Protein AF-A0A2I0DCY0-F1 (afdb_monomer_lite)

Structure (mmCIF, N/CA/C/O backbone):
data_AF-A0A2I0DCY0-F1
#
_entry.id   AF-A0A2I0DCY0-F1
#
loop_
_atom_site.group_PDB
_atom_site.id
_atom_site.type_symbol
_atom_site.label_atom_id
_atom_site.label_alt_id
_atom_site.label_comp_id
_atom_site.label_asym_id
_atom_site.label_entity_id
_atom_site.label_seq_id
_atom_site.pdbx_PDB_ins_code
_atom_site.Cartn_x
_atom_site.Cartn_y
_atom_site.Cartn_z
_atom_site.occupancy
_atom_site.B_iso_or_equiv
_atom_site.auth_seq_id
_atom_site.auth_comp_id
_atom_site.auth_asym_id
_atom_site.auth_atom_id
_atom_site.pdbx_PDB_model_num
ATOM 1 N N . THR A 1 1 ? 15.348 7.755 -14.790 1.00 72.19 1 THR A N 1
ATOM 2 C CA . THR A 1 1 ? 16.523 8.498 -14.271 1.00 72.19 1 THR A CA 1
ATOM 3 C C . THR A 1 1 ? 17.721 8.211 -15.170 1.00 72.19 1 THR A C 1
ATOM 5 O O . THR A 1 1 ? 17.513 7.608 -16.216 1.00 72.19 1 THR A O 1
ATOM 8 N N . ASN A 1 2 ? 18.949 8.622 -14.834 1.00 82.56 2 ASN A N 1
ATOM 9 C CA . ASN A 1 2 ? 20.164 8.243 -15.580 1.00 82.56 2 ASN A CA 1
ATOM 10 C C . ASN A 1 2 ? 20.909 7.027 -14.984 1.00 82.56 2 ASN A C 1
ATOM 12 O O . ASN A 1 2 ? 21.972 6.682 -15.483 1.00 82.56 2 ASN A O 1
ATOM 16 N N . GLY A 1 3 ? 20.369 6.377 -13.945 1.00 82.38 3 GLY A N 1
ATOM 17 C CA . GLY A 1 3 ? 21.023 5.251 -13.263 1.00 82.38 3 GLY A CA 1
ATOM 18 C C . GLY A 1 3 ? 21.774 5.619 -11.979 1.00 82.38 3 GLY A C 1
ATOM 19 O O . GLY A 1 3 ? 21.858 4.798 -11.069 1.00 82.38 3 GLY A O 1
ATOM 20 N N . ASP A 1 4 ? 22.263 6.856 -11.854 1.00 87.50 4 ASP A N 1
ATOM 21 C CA . ASP A 1 4 ? 23.234 7.227 -10.806 1.00 87.50 4 ASP A CA 1
ATOM 22 C C . ASP A 1 4 ? 22.654 7.197 -9.385 1.00 87.50 4 ASP A C 1
ATOM 24 O O . ASP A 1 4 ? 23.364 6.997 -8.401 1.00 87.50 4 ASP A O 1
ATOM 28 N N . ASN A 1 5 ? 21.338 7.362 -9.272 1.00 87.12 5 ASN A N 1
ATOM 29 C CA . ASN A 1 5 ? 20.634 7.487 -7.999 1.00 87.12 5 ASN A CA 1
ATOM 30 C C . ASN A 1 5 ? 20.010 6.165 -7.511 1.00 87.12 5 ASN A C 1
ATOM 32 O O . ASN A 1 5 ? 19.063 6.190 -6.725 1.00 87.12 5 ASN A O 1
ATOM 36 N N . GLY A 1 6 ? 20.487 5.025 -8.020 1.00 84.88 6 GLY A N 1
ATOM 37 C CA . GLY A 1 6 ? 20.022 3.687 -7.627 1.00 84.88 6 GLY A CA 1
ATOM 38 C C . GLY A 1 6 ? 18.708 3.233 -8.282 1.00 84.88 6 GLY A C 1
ATOM 39 O O . GLY A 1 6 ? 18.278 2.103 -8.071 1.00 84.88 6 GLY A O 1
ATOM 40 N N . LEU A 1 7 ? 18.102 4.084 -9.115 1.00 85.31 7 LEU A N 1
ATOM 41 C CA . LEU A 1 7 ? 16.958 3.758 -9.972 1.00 85.31 7 LEU A CA 1
ATOM 42 C C . LEU A 1 7 ? 17.423 3.393 -11.380 1.00 85.31 7 LEU A C 1
ATOM 44 O O . LEU A 1 7 ? 18.355 4.017 -11.883 1.00 85.31 7 LEU A O 1
ATOM 48 N N . ASP A 1 8 ? 16.713 2.485 -12.048 1.00 80.69 8 ASP A N 1
ATOM 49 C CA . ASP A 1 8 ? 17.026 2.089 -13.423 1.00 80.69 8 ASP A CA 1
ATOM 50 C C . ASP A 1 8 ? 17.015 3.283 -14.393 1.00 80.69 8 ASP A C 1
ATOM 52 O O . ASP A 1 8 ? 16.119 4.139 -14.380 1.00 80.69 8 ASP A O 1
ATOM 56 N N . ALA A 1 9 ? 18.028 3.334 -15.259 1.00 84.06 9 ALA A N 1
ATOM 57 C CA . ALA A 1 9 ? 18.150 4.373 -16.269 1.00 84.06 9 ALA A CA 1
ATOM 58 C C . ALA A 1 9 ? 17.021 4.252 -17.302 1.00 84.06 9 ALA A C 1
ATOM 60 O O . ALA A 1 9 ? 16.749 3.171 -17.806 1.00 84.06 9 ALA A O 1
ATOM 61 N N . THR A 1 10 ? 16.363 5.356 -17.651 1.00 83.50 10 THR A N 1
ATOM 62 C CA . THR A 1 10 ? 15.253 5.378 -18.619 1.00 83.50 10 THR A CA 1
ATOM 63 C C . THR A 1 10 ? 15.463 6.491 -19.639 1.00 83.50 10 THR A C 1
ATOM 65 O O . THR A 1 10 ? 16.056 7.518 -19.317 1.00 83.50 10 THR A O 1
ATOM 68 N N . SER A 1 11 ? 14.950 6.325 -20.864 1.00 81.62 11 SER A N 1
ATOM 69 C CA . SER A 1 11 ? 15.052 7.343 -21.927 1.00 81.62 11 SER A CA 1
ATOM 70 C C . SER A 1 11 ? 14.386 8.674 -21.565 1.00 81.62 11 SER A C 1
ATOM 72 O O . SER A 1 11 ? 14.857 9.727 -21.977 1.00 81.62 11 SER A O 1
ATOM 74 N N . THR A 1 12 ? 13.309 8.638 -20.777 1.00 83.88 12 THR A N 1
ATOM 75 C CA . THR A 1 12 ? 12.567 9.832 -20.343 1.00 83.88 12 THR A CA 1
ATOM 76 C C . THR A 1 12 ? 13.101 10.447 -19.055 1.00 83.88 12 THR A C 1
ATOM 78 O O . THR A 1 12 ? 12.675 11.531 -18.676 1.00 83.88 12 THR A O 1
ATOM 81 N N . GLY A 1 13 ? 13.985 9.755 -18.333 1.00 83.81 13 GLY A N 1
ATOM 82 C CA . GLY A 1 13 ? 14.419 10.188 -17.008 1.00 83.81 13 GLY A CA 1
ATOM 83 C C . GLY A 1 13 ? 13.385 9.963 -15.895 1.00 83.81 13 GLY A C 1
ATOM 84 O O . GLY A 1 13 ? 13.758 10.089 -14.728 1.00 83.81 13 GLY A O 1
ATOM 85 N N . ASN A 1 14 ? 12.156 9.530 -16.205 1.00 84.81 14 ASN A N 1
ATOM 86 C CA . ASN A 1 14 ? 11.106 9.324 -15.204 1.00 84.81 14 ASN A CA 1
ATOM 87 C C . ASN A 1 14 ? 11.498 8.238 -14.181 1.00 84.81 14 ASN A C 1
ATOM 89 O O . ASN A 1 14 ? 12.075 7.217 -14.581 1.00 84.81 14 ASN A O 1
ATOM 93 N N . PRO A 1 15 ? 11.223 8.450 -12.881 1.00 86.50 15 PRO A N 1
ATOM 94 C CA . PRO A 1 15 ? 11.412 7.441 -11.844 1.00 86.50 15 PRO A CA 1
ATOM 95 C C . PRO A 1 15 ? 10.313 6.371 -11.897 1.00 86.50 15 PRO A C 1
ATOM 97 O O . PRO A 1 15 ? 9.244 6.582 -12.469 1.00 86.50 15 PRO A O 1
ATOM 100 N N . SER A 1 16 ? 10.595 5.213 -11.301 1.00 87.12 16 SER A N 1
ATOM 101 C CA . SER A 1 16 ? 9.696 4.052 -11.230 1.00 87.12 16 SER A CA 1
ATOM 102 C C . SER A 1 16 ? 9.215 3.739 -9.810 1.00 87.12 16 SER A C 1
ATOM 104 O O . SER A 1 16 ? 8.512 2.751 -9.618 1.00 87.12 16 SER A O 1
ATOM 106 N N . LEU A 1 17 ? 9.592 4.562 -8.830 1.00 91.44 17 LEU A N 1
ATOM 107 C CA . LEU A 1 17 ? 9.240 4.409 -7.425 1.00 91.44 17 LEU A CA 1
ATOM 108 C C . LEU A 1 17 ? 8.525 5.670 -6.937 1.00 91.44 17 LEU A C 1
ATOM 110 O O . LEU A 1 17 ? 8.987 6.790 -7.170 1.00 91.44 17 LEU A O 1
ATOM 114 N N . PHE A 1 18 ? 7.408 5.469 -6.252 1.00 94.19 18 PHE A N 1
ATOM 115 C CA . PHE A 1 18 ? 6.513 6.526 -5.813 1.00 94.19 18 PHE A CA 1
ATOM 116 C C . PHE A 1 18 ? 6.075 6.287 -4.369 1.00 94.19 18 PHE A C 1
ATOM 118 O O . PHE A 1 18 ? 5.942 5.142 -3.936 1.00 94.19 18 PHE A O 1
ATOM 125 N N . SER A 1 19 ? 5.818 7.366 -3.640 1.00 95.12 19 SER A N 1
ATOM 126 C CA . SER A 1 19 ? 5.104 7.350 -2.362 1.00 95.12 19 SER A CA 1
ATOM 127 C C . SER A 1 19 ? 3.763 8.058 -2.516 1.00 95.12 19 SER A C 1
ATOM 129 O O . SER A 1 19 ? 3.584 8.862 -3.430 1.00 95.12 19 SER A O 1
ATOM 131 N N . TRP A 1 20 ? 2.827 7.770 -1.623 1.00 96.50 20 TRP A N 1
ATOM 132 C CA . TRP A 1 20 ? 1.558 8.484 -1.556 1.00 96.50 20 TRP A CA 1
ATOM 133 C C . TRP A 1 20 ? 1.653 9.625 -0.544 1.00 96.50 20 TRP A C 1
ATOM 135 O O . TRP A 1 20 ? 2.158 9.429 0.559 1.00 96.50 20 TRP A O 1
ATOM 145 N N . ASP A 1 21 ? 1.191 10.809 -0.928 1.00 96.69 21 ASP A N 1
ATOM 146 C CA . ASP A 1 21 ? 0.953 11.924 -0.020 1.00 96.69 21 ASP A CA 1
ATOM 147 C C . ASP A 1 21 ? -0.528 11.943 0.345 1.00 96.69 21 ASP A C 1
ATOM 149 O O . ASP A 1 21 ? -1.357 12.423 -0.430 1.00 96.69 21 ASP A O 1
ATOM 153 N N . SER A 1 22 ? -0.848 11.415 1.526 1.00 95.69 22 SER A N 1
ATOM 154 C CA . SER A 1 22 ? -2.220 11.345 2.029 1.00 95.69 22 SER A CA 1
ATOM 155 C C . SER A 1 22 ? -2.843 12.722 2.255 1.00 95.69 22 SER A C 1
ATOM 157 O O . SER A 1 22 ? -4.057 12.826 2.228 1.00 95.69 22 SER A O 1
ATOM 159 N N . GLN A 1 23 ? -2.064 13.790 2.453 1.00 92.81 23 GLN A N 1
ATOM 160 C CA . GLN A 1 23 ? -2.617 15.129 2.697 1.00 92.81 23 GLN A CA 1
ATOM 161 C C . GLN A 1 23 ? -3.081 15.800 1.404 1.00 92.81 23 GLN A C 1
ATOM 163 O O . GLN A 1 23 ? -4.098 16.487 1.385 1.00 92.81 23 GLN A O 1
ATOM 168 N N . ASN A 1 24 ? -2.317 15.608 0.326 1.00 94.88 24 ASN A N 1
ATOM 169 C CA . ASN A 1 24 ? -2.594 16.206 -0.983 1.00 94.88 24 ASN A CA 1
ATOM 170 C C . ASN A 1 24 ? -3.229 15.223 -1.978 1.00 94.88 24 ASN A C 1
ATOM 172 O O . ASN A 1 24 ? -3.459 15.592 -3.128 1.00 94.88 24 ASN A O 1
ATOM 176 N N . GLU A 1 25 ? -3.449 13.977 -1.559 1.00 95.12 25 GLU A N 1
ATOM 177 C CA . GLU A 1 25 ? -3.973 12.873 -2.368 1.00 95.12 25 GLU A CA 1
ATOM 178 C C . GLU A 1 25 ? -3.248 12.709 -3.705 1.00 95.12 25 GLU A C 1
ATOM 180 O O . GLU A 1 25 ? -3.839 12.665 -4.788 1.00 95.12 25 GLU A O 1
ATOM 185 N N . SER A 1 26 ? -1.919 12.656 -3.636 1.00 96.44 26 SER A N 1
ATOM 186 C CA . SER A 1 26 ? -1.090 12.631 -4.835 1.00 96.44 26 SER A CA 1
ATOM 187 C C . SER A 1 26 ? 0.090 11.678 -4.722 1.00 96.44 26 SER A C 1
ATOM 189 O O . SER A 1 26 ? 0.636 11.425 -3.649 1.00 96.44 26 SER A O 1
ATOM 191 N N . TRP A 1 27 ? 0.507 11.147 -5.871 1.00 95.94 27 TRP A N 1
ATOM 192 C CA . TRP A 1 27 ? 1.728 10.360 -5.969 1.00 95.94 27 TRP A CA 1
ATOM 193 C C . TRP A 1 27 ? 2.946 11.277 -6.040 1.00 95.94 27 TRP A C 1
ATOM 195 O O . TRP A 1 27 ? 3.082 12.083 -6.963 1.00 95.94 27 TRP A O 1
ATOM 205 N N . LEU A 1 28 ? 3.870 11.096 -5.104 1.00 95.38 28 LEU A N 1
ATOM 206 C CA . LEU A 1 28 ? 5.166 11.757 -5.093 1.00 95.38 28 LEU A CA 1
ATOM 207 C C . LEU A 1 28 ? 6.228 10.833 -5.673 1.00 95.38 28 LEU A C 1
ATOM 209 O O . LEU A 1 28 ? 6.313 9.652 -5.342 1.00 95.38 28 LEU A O 1
ATOM 213 N N . THR A 1 29 ? 7.079 11.379 -6.532 1.00 93.62 29 THR A N 1
ATOM 214 C CA . THR A 1 29 ? 8.190 10.627 -7.111 1.00 93.62 29 THR A CA 1
ATOM 215 C C . THR A 1 29 ? 9.342 10.497 -6.124 1.00 93.62 29 THR A C 1
ATOM 217 O O . THR A 1 29 ? 9.863 11.510 -5.652 1.00 93.62 29 THR A O 1
ATOM 220 N N . ILE A 1 30 ? 9.839 9.281 -5.915 1.00 92.12 30 ILE A N 1
ATOM 221 C CA . ILE A 1 30 ? 11.123 9.057 -5.251 1.00 92.12 30 ILE A CA 1
ATOM 222 C C . ILE A 1 30 ? 12.199 9.024 -6.334 1.00 92.12 30 ILE A C 1
ATOM 224 O O . ILE A 1 30 ? 12.162 8.187 -7.231 1.00 92.12 30 ILE A O 1
ATOM 228 N N . SER A 1 31 ? 13.152 9.955 -6.277 1.00 89.94 31 SER A N 1
ATOM 229 C CA . SER A 1 31 ? 14.160 10.153 -7.332 1.00 89.94 31 SER A CA 1
ATOM 230 C C . SER A 1 31 ? 15.542 9.580 -7.000 1.00 89.94 31 SER A C 1
ATOM 232 O O . SER A 1 31 ? 16.415 9.556 -7.873 1.00 89.94 31 SER A O 1
ATOM 234 N N . ASN A 1 32 ? 15.756 9.133 -5.755 1.00 89.25 32 ASN A N 1
ATOM 235 C CA . ASN A 1 32 ? 17.048 8.633 -5.295 1.00 89.25 32 ASN A CA 1
ATOM 236 C C . ASN A 1 32 ? 16.933 7.584 -4.185 1.00 89.25 32 ASN A C 1
ATOM 238 O O . ASN A 1 32 ? 16.630 7.923 -3.046 1.00 89.25 32 ASN A O 1
ATOM 242 N N . THR A 1 33 ? 17.232 6.327 -4.500 1.00 88.06 33 THR A N 1
ATOM 243 C CA . THR A 1 33 ? 17.207 5.205 -3.548 1.00 88.06 33 THR A CA 1
ATOM 244 C C . THR A 1 33 ? 18.548 4.979 -2.846 1.00 88.06 33 THR A C 1
ATOM 246 O O . THR A 1 33 ? 18.632 4.153 -1.944 1.00 88.06 33 THR A O 1
ATOM 249 N N . ASN A 1 34 ? 19.602 5.714 -3.218 1.00 86.25 34 ASN A N 1
ATOM 250 C CA . ASN A 1 34 ? 20.859 5.724 -2.461 1.00 86.25 34 ASN A CA 1
ATOM 251 C C . ASN A 1 34 ? 20.723 6.535 -1.162 1.00 86.25 34 ASN A C 1
ATOM 253 O O . ASN A 1 34 ? 21.455 6.292 -0.208 1.00 86.25 34 ASN A O 1
ATOM 257 N N . LEU A 1 35 ? 19.808 7.513 -1.143 1.00 87.12 35 LEU A N 1
ATOM 258 C CA . LEU A 1 35 ? 19.499 8.338 0.030 1.00 87.12 35 LEU A CA 1
ATOM 259 C C . LEU A 1 35 ? 18.203 7.904 0.718 1.00 87.12 35 LEU A C 1
ATOM 261 O O . LEU A 1 35 ? 18.146 7.860 1.943 1.00 87.12 35 LEU A O 1
ATOM 265 N N . ASN A 1 36 ? 17.167 7.587 -0.063 1.00 82.50 36 ASN A N 1
ATOM 266 C CA . ASN A 1 36 ? 15.892 7.125 0.472 1.00 82.50 36 ASN A CA 1
ATOM 267 C C . ASN A 1 36 ? 15.927 5.603 0.608 1.00 82.50 36 ASN A C 1
ATOM 269 O O . ASN A 1 36 ? 15.972 4.889 -0.394 1.00 82.50 36 ASN A O 1
ATOM 273 N N . THR A 1 37 ? 15.902 5.116 1.846 1.00 82.38 37 THR A N 1
ATOM 274 C CA . THR A 1 37 ? 15.840 3.679 2.139 1.00 82.38 37 THR A CA 1
ATOM 275 C C . THR A 1 37 ? 14.396 3.233 2.359 1.00 82.38 37 THR A C 1
ATOM 277 O O . THR A 1 37 ? 13.517 4.053 2.624 1.00 82.38 37 THR A O 1
ATOM 280 N N . LEU A 1 38 ? 14.138 1.936 2.176 1.00 84.75 38 LEU A N 1
ATOM 281 C CA . LEU A 1 38 ? 12.823 1.359 2.436 1.00 84.75 38 LEU A CA 1
ATOM 282 C C . LEU A 1 38 ? 12.607 1.233 3.943 1.00 84.75 38 LEU A C 1
ATOM 284 O O . LEU A 1 38 ? 13.446 0.674 4.649 1.00 84.75 38 LEU A O 1
ATOM 288 N N . GLU A 1 39 ? 11.461 1.713 4.405 1.00 87.88 39 GLU A N 1
ATOM 289 C CA . GLU A 1 39 ? 11.026 1.632 5.796 1.00 87.88 39 GLU A CA 1
ATOM 290 C C . GLU A 1 39 ? 9.881 0.618 5.891 1.00 87.88 39 GLU A C 1
ATOM 292 O O . GLU A 1 39 ? 8.963 0.627 5.071 1.00 87.88 39 GLU A O 1
ATOM 297 N N . ALA A 1 40 ? 9.935 -0.287 6.868 1.00 86.62 40 ALA A N 1
ATOM 298 C CA . ALA A 1 40 ? 8.853 -1.245 7.078 1.00 86.62 40 ALA A CA 1
ATOM 299 C C . ALA A 1 40 ? 7.570 -0.514 7.519 1.00 86.62 40 ALA A C 1
ATOM 301 O O . ALA A 1 40 ? 7.628 0.416 8.319 1.00 86.62 40 ALA A O 1
ATOM 302 N N . GLY A 1 41 ? 6.425 -0.918 6.965 1.00 86.56 41 GLY A N 1
ATOM 303 C CA . GLY A 1 41 ? 5.118 -0.279 7.183 1.00 86.56 41 GLY A CA 1
ATOM 304 C C . GLY A 1 41 ? 4.826 0.874 6.223 1.00 86.56 41 GLY A C 1
ATOM 305 O O . GLY A 1 41 ? 3.670 1.116 5.879 1.00 86.56 41 GLY A O 1
ATOM 306 N N . LYS A 1 42 ? 5.865 1.526 5.694 1.00 91.62 42 LYS A N 1
ATOM 307 C CA . LYS A 1 42 ? 5.699 2.595 4.714 1.00 91.62 42 LYS A CA 1
ATOM 308 C C . LYS A 1 42 ? 5.286 2.035 3.360 1.00 91.62 42 LYS A C 1
ATOM 310 O O . LYS A 1 42 ? 5.887 1.091 2.844 1.00 91.62 42 LYS A O 1
ATOM 315 N N . ALA A 1 43 ? 4.257 2.632 2.773 1.00 94.62 43 ALA A N 1
ATOM 316 C CA . ALA A 1 43 ? 3.735 2.190 1.496 1.00 94.62 43 ALA A CA 1
ATOM 317 C C . ALA A 1 43 ? 4.456 2.841 0.311 1.00 94.62 43 ALA A C 1
ATOM 319 O O . ALA A 1 43 ? 4.752 4.037 0.304 1.00 94.62 43 ALA A O 1
ATOM 320 N N . TYR A 1 44 ? 4.668 2.045 -0.736 1.00 93.50 44 TYR A N 1
ATOM 321 C CA . TYR A 1 44 ? 5.285 2.490 -1.978 1.00 93.50 44 TYR A CA 1
ATOM 322 C C . TYR A 1 44 ? 4.517 1.943 -3.180 1.00 93.50 44 TYR A C 1
ATOM 324 O O . TYR A 1 44 ? 4.016 0.819 -3.155 1.00 93.50 44 TYR A O 1
ATOM 332 N N . GLY A 1 45 ? 4.464 2.732 -4.249 1.00 92.81 45 GLY A N 1
ATOM 333 C CA . GLY A 1 45 ? 4.075 2.287 -5.582 1.00 92.81 45 GLY A CA 1
ATOM 334 C C . GLY A 1 45 ? 5.325 2.052 -6.419 1.00 92.81 45 GLY A C 1
ATOM 335 O O . GLY A 1 45 ? 6.169 2.942 -6.528 1.00 92.81 45 GLY A O 1
ATOM 336 N N . ILE A 1 46 ? 5.460 0.869 -7.016 1.00 89.38 46 ILE A N 1
ATOM 337 C CA . ILE A 1 46 ? 6.606 0.527 -7.863 1.00 89.38 46 ILE A CA 1
ATOM 338 C C . ILE A 1 46 ? 6.145 0.043 -9.235 1.00 89.38 46 ILE A C 1
ATOM 340 O O . ILE A 1 46 ? 5.268 -0.811 -9.353 1.00 89.38 46 ILE A O 1
ATOM 344 N N . LEU A 1 47 ? 6.768 0.577 -10.284 1.00 86.06 47 LEU A N 1
ATOM 345 C CA . LEU A 1 47 ? 6.614 0.084 -11.645 1.00 86.06 47 LEU A CA 1
ATOM 346 C C . LEU A 1 47 ? 7.785 -0.833 -11.994 1.00 86.06 47 LEU A C 1
ATOM 348 O O . LEU A 1 47 ? 8.915 -0.379 -12.173 1.00 86.06 47 LEU A O 1
ATOM 352 N N . ILE A 1 48 ? 7.488 -2.119 -12.151 1.00 85.12 48 ILE A N 1
ATOM 353 C CA . ILE A 1 48 ? 8.446 -3.148 -12.559 1.00 85.12 48 ILE A CA 1
ATOM 354 C C . ILE A 1 48 ? 8.087 -3.581 -13.976 1.00 85.12 48 ILE A C 1
ATOM 356 O O . ILE A 1 48 ? 6.927 -3.868 -14.266 1.00 85.12 48 ILE A O 1
ATOM 360 N N . ARG A 1 49 ? 9.078 -3.598 -14.872 1.00 83.50 49 ARG A N 1
ATOM 361 C CA . ARG A 1 49 ? 8.885 -3.985 -16.280 1.00 83.50 49 ARG A CA 1
ATOM 362 C C . ARG A 1 49 ? 9.503 -5.330 -16.640 1.00 83.50 49 ARG A C 1
ATOM 364 O O . ARG A 1 49 ? 9.264 -5.806 -17.737 1.00 83.50 49 ARG A O 1
ATOM 371 N N . GLY A 1 50 ? 10.257 -5.944 -15.742 1.00 84.25 50 GLY A N 1
ATOM 372 C CA . GLY A 1 50 ? 10.919 -7.218 -15.980 1.00 84.25 50 GLY A CA 1
ATOM 373 C C . GLY A 1 50 ? 12.316 -7.222 -15.387 1.00 84.25 50 GLY A C 1
ATOM 374 O O . GLY A 1 50 ? 12.710 -6.311 -14.651 1.00 84.25 50 GLY A O 1
ATOM 375 N N . ASP A 1 51 ? 13.051 -8.289 -15.653 1.00 85.94 51 ASP A N 1
ATOM 376 C CA . ASP A 1 51 ? 14.422 -8.473 -15.204 1.00 85.94 51 ASP A CA 1
ATOM 377 C C . ASP A 1 51 ? 15.407 -7.427 -15.781 1.00 85.94 51 ASP A C 1
ATOM 379 O O . ASP A 1 51 ? 15.052 -6.538 -16.563 1.00 85.94 51 ASP A O 1
ATOM 383 N N . ARG A 1 52 ? 16.692 -7.545 -15.415 1.00 82.75 52 ARG A N 1
ATOM 384 C CA . ARG A 1 52 ? 17.742 -6.613 -15.870 1.00 82.75 52 ARG A CA 1
ATOM 385 C C . ARG A 1 52 ? 18.085 -6.740 -17.362 1.00 82.75 52 ARG A C 1
ATOM 387 O O . ARG A 1 52 ? 18.830 -5.901 -17.861 1.00 82.75 52 ARG A O 1
ATOM 394 N N . GLY A 1 53 ? 17.602 -7.777 -18.050 1.00 85.81 53 GLY A N 1
ATOM 395 C CA . GLY A 1 53 ? 17.768 -7.971 -19.490 1.00 85.81 53 GLY A CA 1
ATOM 396 C C . GLY A 1 53 ? 16.723 -7.225 -20.324 1.00 85.81 53 GLY A C 1
ATOM 397 O O . GLY A 1 53 ? 16.916 -7.048 -21.526 1.00 85.81 53 GLY A O 1
ATOM 398 N N . THR A 1 54 ? 15.643 -6.749 -19.697 1.00 86.94 54 THR A N 1
ATOM 399 C CA . THR A 1 54 ? 14.559 -6.021 -20.368 1.00 86.94 54 THR A CA 1
ATOM 400 C C . THR A 1 54 ? 15.077 -4.782 -21.108 1.00 86.94 54 THR A C 1
ATOM 402 O O . THR A 1 54 ? 15.480 -3.793 -20.489 1.00 86.94 54 THR A O 1
ATOM 405 N N . ASN A 1 55 ? 14.997 -4.778 -22.445 1.00 87.25 55 ASN A N 1
ATOM 406 C CA . ASN A 1 55 ? 15.349 -3.606 -23.246 1.00 87.25 55 ASN A CA 1
ATOM 407 C C . ASN A 1 55 ? 14.229 -2.553 -23.219 1.00 87.25 55 ASN A C 1
ATOM 409 O O . ASN A 1 55 ? 13.366 -2.466 -24.091 1.00 87.25 55 ASN A O 1
ATOM 413 N N . ILE A 1 56 ? 14.272 -1.706 -22.200 1.00 83.94 56 ILE A N 1
ATOM 414 C CA . ILE A 1 56 ? 13.295 -0.640 -21.966 1.00 83.94 56 ILE A CA 1
ATOM 415 C C . ILE A 1 56 ? 13.404 0.559 -22.924 1.00 83.94 56 ILE A C 1
ATOM 417 O O . ILE A 1 56 ? 12.620 1.503 -22.792 1.00 83.94 56 ILE A O 1
ATOM 421 N N . TYR A 1 57 ? 14.364 0.542 -23.854 1.00 84.31 57 TYR A N 1
ATOM 422 C CA . TYR A 1 57 ? 14.556 1.589 -24.860 1.00 84.31 57 TYR A CA 1
ATOM 423 C C . TYR A 1 57 ? 13.821 1.302 -26.177 1.00 84.31 57 TYR A C 1
ATOM 425 O O . TYR A 1 57 ? 13.662 2.223 -26.974 1.00 84.31 57 TYR A O 1
ATOM 433 N N . GLU A 1 58 ? 13.345 0.072 -26.408 1.00 84.50 58 GLU A N 1
ATOM 434 C CA . GLU A 1 58 ? 12.616 -0.272 -27.642 1.00 84.50 58 GLU A CA 1
ATOM 435 C C . GLU A 1 58 ? 11.181 0.244 -27.631 1.00 84.50 58 GLU A C 1
ATOM 437 O O . GLU A 1 58 ? 10.707 0.797 -28.622 1.00 84.50 58 GLU A O 1
ATOM 442 N N . ALA A 1 59 ? 10.477 0.073 -26.509 1.00 80.56 59 ALA A N 1
ATOM 443 C CA . ALA A 1 59 ? 9.090 0.490 -26.376 1.00 80.56 59 ALA A CA 1
ATOM 444 C C . ALA A 1 59 ? 8.687 0.730 -24.915 1.00 80.56 59 ALA A C 1
ATOM 446 O O . ALA A 1 59 ? 9.146 0.063 -23.989 1.00 80.56 59 ALA A O 1
ATOM 447 N N . ASN A 1 60 ? 7.707 1.615 -24.710 1.00 75.56 60 ASN A N 1
ATOM 448 C CA . ASN A 1 60 ? 7.104 1.863 -23.391 1.00 75.56 60 ASN A CA 1
ATOM 449 C C . ASN A 1 60 ? 6.266 0.686 -22.861 1.00 75.56 60 ASN A C 1
ATOM 451 O O . ASN A 1 60 ? 5.848 0.705 -21.705 1.00 75.56 60 ASN A O 1
ATOM 455 N N . ILE A 1 61 ? 6.012 -0.315 -23.704 1.00 79.69 61 ILE A N 1
ATOM 456 C CA . ILE A 1 61 ? 5.309 -1.555 -23.363 1.00 79.69 61 ILE A CA 1
ATOM 457 C C . ILE A 1 61 ? 6.264 -2.738 -23.164 1.00 79.69 61 ILE A C 1
ATOM 459 O O . ILE A 1 61 ? 5.786 -3.855 -23.004 1.00 79.69 61 ILE A O 1
ATOM 463 N N . ALA A 1 62 ? 7.585 -2.518 -23.213 1.00 82.75 62 ALA A N 1
ATOM 464 C CA . ALA A 1 62 ? 8.564 -3.581 -23.019 1.00 82.75 62 ALA A CA 1
ATOM 465 C C . ALA A 1 62 ? 8.323 -4.282 -21.673 1.00 82.75 62 ALA A C 1
ATOM 467 O O . ALA A 1 62 ? 8.286 -3.626 -20.625 1.00 82.75 62 ALA A O 1
ATOM 468 N N . LYS A 1 63 ? 8.140 -5.602 -21.742 1.00 81.75 63 LYS A N 1
ATOM 469 C CA . LYS A 1 63 ? 7.994 -6.514 -20.609 1.00 81.75 63 LYS A CA 1
ATOM 470 C C . LYS A 1 63 ? 9.087 -7.575 -20.732 1.00 81.75 63 LYS A C 1
ATOM 472 O O . LYS A 1 63 ? 9.246 -8.127 -21.818 1.00 81.75 63 LYS A O 1
ATOM 477 N N . GLY A 1 64 ? 9.846 -7.808 -19.670 1.00 82.81 64 GLY A N 1
ATOM 478 C CA . GLY A 1 64 ? 10.848 -8.872 -19.606 1.00 82.81 64 GLY A CA 1
ATOM 479 C C . GLY A 1 64 ? 10.463 -9.982 -18.639 1.00 82.81 64 GLY A C 1
ATOM 480 O O . GLY A 1 64 ? 9.324 -10.040 -18.174 1.00 82.81 64 GLY A O 1
ATOM 481 N N . ASP A 1 65 ? 11.435 -10.841 -18.348 1.00 85.06 65 ASP A N 1
ATOM 482 C CA . ASP A 1 65 ? 11.261 -12.016 -17.495 1.00 85.06 65 ASP A CA 1
ATOM 483 C C . ASP A 1 65 ? 11.076 -11.643 -16.012 1.00 85.06 65 ASP A C 1
ATOM 485 O O . ASP A 1 65 ? 11.175 -10.478 -15.613 1.00 85.06 65 ASP A O 1
ATOM 489 N N . ASP A 1 66 ? 10.809 -12.655 -15.183 1.00 81.50 66 ASP A N 1
ATOM 490 C CA . ASP A 1 66 ? 10.528 -12.517 -13.755 1.00 81.50 66 ASP A CA 1
ATOM 491 C C . ASP A 1 66 ? 11.596 -11.703 -13.001 1.00 81.50 66 ASP A C 1
ATOM 493 O O . ASP A 1 66 ? 12.778 -12.054 -12.926 1.00 81.50 66 ASP A O 1
ATOM 497 N N . THR A 1 67 ? 11.153 -10.641 -12.326 1.00 82.06 67 THR A N 1
ATOM 498 C CA . THR A 1 67 ? 11.990 -9.866 -11.407 1.00 82.06 67 THR A CA 1
ATOM 499 C C . THR A 1 67 ? 11.857 -10.400 -9.987 1.00 82.06 67 THR A C 1
ATOM 501 O O . THR A 1 67 ? 10.779 -10.371 -9.395 1.00 82.06 67 THR A O 1
ATOM 504 N N . ARG A 1 68 ? 12.972 -10.795 -9.367 1.00 82.50 68 ARG A N 1
ATOM 505 C CA . ARG A 1 68 ? 12.996 -11.084 -7.928 1.00 82.50 68 ARG A CA 1
ATOM 506 C C . ARG A 1 68 ? 13.409 -9.851 -7.131 1.00 82.50 68 ARG A C 1
ATOM 508 O O . ARG A 1 68 ? 14.577 -9.466 -7.147 1.00 82.50 68 ARG A O 1
ATOM 515 N N . LEU A 1 69 ? 12.471 -9.288 -6.374 1.00 82.00 69 LEU A N 1
ATOM 516 C CA . LEU A 1 69 ? 12.768 -8.247 -5.393 1.00 82.00 69 LEU A CA 1
ATOM 517 C C . LEU A 1 69 ? 13.307 -8.848 -4.091 1.00 82.00 69 LEU A C 1
ATOM 519 O O . LEU A 1 69 ? 12.896 -9.926 -3.659 1.00 82.00 69 LEU A O 1
ATOM 523 N N . ARG A 1 70 ? 14.252 -8.142 -3.467 1.00 81.56 70 ARG A N 1
ATOM 524 C CA . ARG A 1 70 ? 14.806 -8.484 -2.156 1.00 81.56 70 ARG A CA 1
ATOM 525 C C . ARG A 1 70 ? 14.974 -7.208 -1.344 1.00 81.56 70 ARG A C 1
ATOM 527 O O . ARG A 1 70 ? 15.710 -6.320 -1.760 1.00 81.56 70 ARG A O 1
ATOM 534 N N . SER A 1 71 ? 14.345 -7.163 -0.181 1.00 80.12 71 SER A N 1
ATOM 535 C CA . SER A 1 71 ? 14.639 -6.202 0.878 1.00 80.12 71 SER A CA 1
ATOM 536 C C . SER A 1 71 ? 15.508 -6.875 1.943 1.00 80.12 71 SER A C 1
ATOM 538 O O . SER A 1 71 ? 15.460 -8.091 2.140 1.00 80.12 71 SER A O 1
ATOM 540 N N . LEU A 1 72 ? 16.356 -6.084 2.593 1.00 81.19 72 LEU A N 1
ATOM 541 C CA . LEU A 1 72 ? 17.096 -6.473 3.788 1.00 81.19 72 LEU A CA 1
ATOM 542 C C . LEU A 1 72 ? 16.774 -5.437 4.858 1.00 81.19 72 LEU A C 1
ATOM 544 O O . LEU A 1 72 ? 16.637 -4.257 4.547 1.00 81.19 72 LEU A O 1
ATOM 548 N N . GLY A 1 73 ? 16.668 -5.871 6.103 1.00 82.38 73 GLY A N 1
ATOM 549 C CA . GLY A 1 73 ? 16.353 -4.979 7.205 1.00 82.38 73 GLY A CA 1
ATOM 550 C C . GLY A 1 73 ? 16.095 -5.746 8.487 1.00 82.38 73 GLY A C 1
ATOM 551 O O . GLY A 1 73 ? 16.186 -6.975 8.529 1.00 82.38 73 GLY A O 1
ATOM 552 N N . THR A 1 74 ? 15.775 -4.997 9.532 1.00 84.75 74 THR A N 1
ATOM 553 C CA . THR A 1 74 ? 15.331 -5.553 10.807 1.00 84.75 74 THR A CA 1
ATOM 554 C C . THR A 1 74 ? 13.838 -5.837 10.730 1.00 84.75 74 THR A C 1
ATOM 556 O O . THR A 1 74 ? 13.070 -5.004 10.254 1.00 84.75 74 THR A O 1
ATOM 559 N N . ILE A 1 75 ? 13.424 -7.009 11.207 1.00 87.81 75 ILE A N 1
ATOM 560 C CA . ILE A 1 75 ? 12.007 -7.355 11.321 1.00 87.81 75 ILE A CA 1
ATOM 561 C C . ILE A 1 75 ? 11.368 -6.463 12.384 1.00 87.81 75 ILE A C 1
ATOM 563 O O . ILE A 1 75 ? 11.828 -6.460 13.526 1.00 87.81 75 ILE A O 1
ATOM 567 N N . LEU A 1 76 ? 10.319 -5.726 12.014 1.00 88.75 76 LEU A N 1
ATOM 568 C CA . LEU A 1 76 ? 9.506 -5.011 12.991 1.00 88.75 76 LEU A CA 1
ATOM 569 C C . LEU A 1 76 ? 8.638 -5.996 13.777 1.00 88.75 76 LEU A C 1
ATOM 571 O O . LEU A 1 76 ? 7.986 -6.883 13.219 1.00 88.75 76 LEU A O 1
ATOM 575 N N . THR A 1 77 ? 8.638 -5.802 15.087 1.00 91.69 77 THR A N 1
ATOM 576 C CA . THR A 1 77 ? 7.794 -6.487 16.065 1.00 91.69 77 THR A CA 1
ATOM 577 C C . THR A 1 77 ? 7.145 -5.437 16.965 1.00 91.69 77 THR A C 1
ATOM 579 O O . THR A 1 77 ? 7.486 -4.255 16.896 1.00 91.69 77 THR A O 1
ATOM 582 N N . GLY A 1 78 ? 6.208 -5.855 17.807 1.00 95.75 78 GLY A N 1
ATOM 583 C CA . GLY A 1 78 ? 5.309 -4.966 18.531 1.00 95.75 78 GLY A CA 1
ATOM 584 C C . GLY A 1 78 ? 4.231 -4.337 17.647 1.00 95.75 78 GLY A C 1
ATOM 585 O O . GLY A 1 78 ? 4.201 -4.511 16.424 1.00 95.75 78 GLY A O 1
ATOM 586 N N . ASP A 1 79 ? 3.328 -3.612 18.295 1.00 97.94 79 ASP A N 1
ATOM 587 C CA . ASP A 1 79 ? 2.269 -2.861 17.628 1.00 97.94 79 ASP A CA 1
ATOM 588 C C . ASP A 1 79 ? 2.861 -1.651 16.884 1.00 97.94 79 ASP A C 1
ATOM 590 O O . ASP A 1 79 ? 3.742 -0.956 17.397 1.00 97.94 79 ASP A O 1
ATOM 594 N N . VAL A 1 80 ? 2.378 -1.396 15.667 1.00 97.75 80 VAL A N 1
ATOM 595 C CA . VAL A 1 80 ? 2.858 -0.331 14.776 1.00 97.75 80 VAL A CA 1
ATOM 596 C C . VAL A 1 80 ? 1.726 0.651 14.496 1.00 97.75 80 VAL A C 1
ATOM 598 O O . VAL A 1 80 ? 0.718 0.308 13.880 1.00 97.75 80 VAL A O 1
ATOM 601 N N . ASN A 1 81 ? 1.898 1.887 14.960 1.00 97.56 81 ASN A N 1
ATOM 602 C CA . ASN A 1 81 ? 0.958 2.979 14.735 1.00 97.56 81 ASN A CA 1
ATOM 603 C C . ASN A 1 81 ? 1.181 3.622 13.356 1.00 97.56 81 ASN A C 1
ATOM 605 O O . ASN A 1 81 ? 2.322 3.901 12.988 1.00 97.56 81 ASN A O 1
ATOM 609 N N . MET A 1 82 ? 0.090 3.871 12.631 1.00 96.88 82 MET A N 1
ATOM 610 C CA . MET A 1 82 ? 0.080 4.420 11.270 1.00 96.88 82 MET A CA 1
ATOM 611 C C . MET A 1 82 ? -0.608 5.789 11.189 1.00 96.88 82 MET A C 1
ATOM 613 O O . MET A 1 82 ? -0.859 6.273 10.090 1.00 96.88 82 MET A O 1
ATOM 617 N N . ASP A 1 83 ? -0.933 6.426 12.319 1.00 97.19 83 ASP A N 1
ATOM 618 C CA . ASP A 1 83 ? -1.800 7.615 12.355 1.00 97.19 83 ASP A CA 1
ATOM 619 C C . ASP A 1 83 ? -1.250 8.766 11.500 1.00 97.19 83 ASP A C 1
ATOM 621 O O . ASP A 1 83 ? -2.004 9.478 10.840 1.00 97.19 83 ASP A O 1
ATOM 625 N N . ASN A 1 84 ? 0.077 8.913 11.454 1.00 95.12 84 ASN A N 1
ATOM 626 C CA . ASN A 1 84 ? 0.745 9.960 10.677 1.00 95.12 84 ASN A CA 1
ATOM 627 C C . ASN A 1 84 ? 0.657 9.759 9.155 1.00 95.12 84 ASN A C 1
ATOM 629 O O . ASN A 1 84 ? 0.880 10.714 8.412 1.00 95.12 84 ASN A O 1
ATOM 633 N N . ASP A 1 85 ? 0.351 8.544 8.696 1.00 94.94 85 ASP A N 1
ATOM 634 C CA . ASP A 1 85 ? 0.232 8.212 7.275 1.00 94.94 85 ASP A CA 1
ATOM 635 C C . ASP A 1 85 ? -1.222 8.314 6.775 1.00 94.94 85 ASP A C 1
ATOM 637 O O . ASP A 1 85 ? -1.475 8.197 5.572 1.00 94.94 85 ASP A O 1
ATOM 641 N N . LEU A 1 86 ? -2.189 8.551 7.671 1.00 97.69 86 LEU A N 1
ATOM 642 C CA . LEU A 1 86 ? -3.608 8.650 7.332 1.00 97.69 86 LEU A CA 1
ATOM 643 C C . LEU A 1 86 ? -3.987 10.037 6.792 1.00 97.69 86 LEU A C 1
ATOM 645 O O . LEU A 1 86 ? -3.355 11.052 7.092 1.00 97.69 86 LEU A O 1
ATOM 649 N N . ASN A 1 87 ? -5.052 10.087 5.988 1.00 97.69 87 ASN A N 1
ATOM 650 C CA . ASN A 1 87 ? -5.617 11.340 5.498 1.00 97.69 87 ASN A CA 1
ATOM 651 C C . ASN A 1 87 ? -6.598 11.897 6.546 1.00 97.69 87 ASN A C 1
ATOM 653 O O . ASN A 1 87 ? -7.601 11.245 6.829 1.00 97.69 87 ASN A O 1
ATOM 657 N N . PRO A 1 88 ? -6.361 13.087 7.121 1.00 96.19 88 PRO A N 1
ATOM 658 C CA . PRO A 1 88 ? -7.193 13.630 8.191 1.00 96.19 88 PRO A CA 1
ATOM 659 C C . PRO A 1 88 ? -8.529 14.196 7.696 1.00 96.19 88 PRO A C 1
ATOM 661 O O . PRO A 1 88 ? -9.330 14.644 8.510 1.00 96.19 88 PRO A O 1
ATOM 664 N N . ASN A 1 89 ? -8.762 14.234 6.383 1.00 96.12 89 ASN A N 1
ATOM 665 C CA . ASN A 1 89 ? -9.966 14.801 5.795 1.00 96.12 89 ASN A CA 1
ATOM 666 C C . ASN A 1 89 ? -11.023 13.718 5.553 1.00 96.12 89 ASN A C 1
ATOM 668 O O . ASN A 1 89 ? -10.697 12.583 5.205 1.00 96.12 89 ASN A O 1
ATOM 672 N N . SER A 1 90 ? -12.294 14.097 5.704 1.00 96.88 90 SER A N 1
ATOM 673 C CA . SER A 1 90 ? -13.442 13.246 5.370 1.00 96.88 90 SER A CA 1
ATOM 674 C C . SER A 1 90 ? -13.341 12.707 3.938 1.00 96.88 90 SER A C 1
ATOM 676 O O . SER A 1 90 ? -12.938 13.441 3.036 1.00 96.88 90 SER A O 1
ATOM 678 N N . GLU A 1 91 ? -13.685 11.429 3.753 1.00 97.00 91 GLU A N 1
ATOM 679 C CA . GLU A 1 91 ? -13.602 10.683 2.482 1.00 97.00 91 GLU A CA 1
ATOM 680 C C . GLU A 1 91 ? -12.189 10.560 1.888 1.00 97.00 91 GLU A C 1
ATOM 682 O O . GLU A 1 91 ? -12.030 10.015 0.793 1.00 97.00 91 GLU A O 1
ATOM 687 N N . GLY A 1 92 ? -11.168 11.025 2.609 1.00 97.75 92 GLY A N 1
ATOM 688 C CA . GLY A 1 92 ? -9.800 11.076 2.131 1.00 97.75 92 GLY A CA 1
ATOM 689 C C . GLY A 1 92 ? -9.103 9.717 2.115 1.00 97.75 92 GLY A C 1
ATOM 690 O O . GLY A 1 92 ? -9.319 8.883 2.997 1.00 97.75 92 GLY A O 1
ATOM 691 N N . PHE A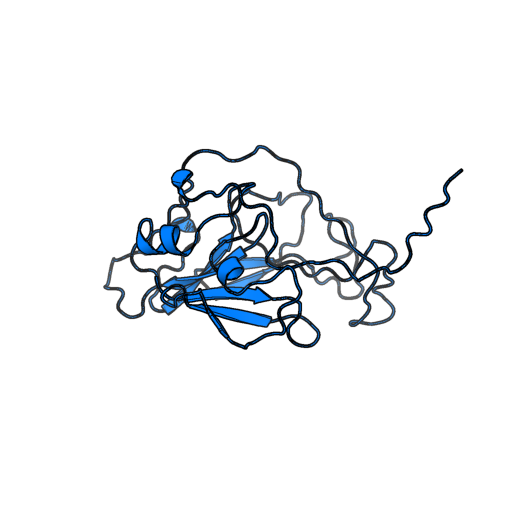 1 93 ? -8.225 9.499 1.134 1.00 98.25 93 PHE A N 1
ATOM 692 C CA . PHE A 1 93 ? -7.508 8.229 0.963 1.00 98.25 93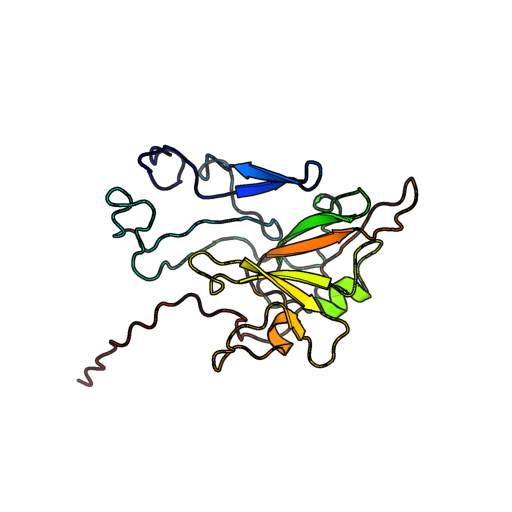 PHE A CA 1
ATOM 693 C C . PHE A 1 93 ? -6.084 8.246 1.523 1.00 98.25 93 PHE A C 1
ATOM 695 O O . PHE A 1 93 ? -5.303 9.171 1.285 1.00 98.25 93 PHE A O 1
ATOM 702 N N . ALA A 1 94 ? -5.712 7.151 2.184 1.00 98.06 94 ALA A N 1
ATOM 703 C CA . ALA A 1 94 ? -4.361 6.892 2.669 1.00 98.06 94 ALA A CA 1
ATOM 704 C C . ALA A 1 94 ? -3.846 5.543 2.169 1.00 98.06 94 ALA A C 1
ATOM 706 O O . ALA A 1 94 ? -4.576 4.552 2.188 1.00 98.06 94 ALA A O 1
ATOM 707 N N . LEU A 1 95 ? -2.586 5.498 1.737 1.00 98.00 95 LEU A N 1
ATOM 708 C CA . LEU A 1 95 ? -1.923 4.260 1.339 1.00 98.00 95 LEU A CA 1
ATOM 709 C C . LEU A 1 95 ? -1.112 3.719 2.520 1.00 98.00 95 LEU A C 1
ATOM 711 O O . LEU A 1 95 ? -0.124 4.328 2.923 1.00 98.00 95 LEU A O 1
ATOM 715 N N . ILE A 1 96 ? -1.497 2.554 3.030 1.00 97.38 96 ILE A N 1
ATOM 716 C CA . ILE A 1 96 ? -0.847 1.899 4.171 1.00 97.38 96 ILE A CA 1
ATOM 717 C C . ILE A 1 96 ? -0.137 0.622 3.720 1.00 97.38 96 ILE A C 1
ATOM 719 O O . ILE A 1 96 ? -0.626 -0.097 2.847 1.00 97.38 96 ILE A O 1
ATOM 723 N N . GLY A 1 97 ? 1.042 0.352 4.278 1.00 96.00 97 GLY A N 1
ATOM 724 C CA . GLY A 1 97 ? 1.822 -0.852 4.000 1.00 96.00 97 GLY A CA 1
ATOM 725 C C . GLY A 1 97 ? 1.753 -1.836 5.159 1.00 96.00 97 GLY A C 1
ATOM 726 O O . GLY A 1 97 ? 1.629 -1.432 6.312 1.00 96.00 97 GLY A O 1
ATOM 727 N N . ASN A 1 98 ? 1.875 -3.130 4.869 1.00 95.69 98 ASN A N 1
ATOM 728 C CA . ASN A 1 98 ? 2.049 -4.131 5.918 1.00 95.69 98 ASN A CA 1
ATOM 729 C C . ASN A 1 98 ? 3.411 -3.933 6.614 1.00 95.69 98 ASN A C 1
ATOM 731 O O . ASN A 1 98 ? 4.447 -4.058 5.949 1.00 95.69 98 ASN A O 1
ATOM 735 N N . PRO A 1 99 ? 3.458 -3.648 7.929 1.00 95.44 99 PRO A N 1
ATOM 736 C 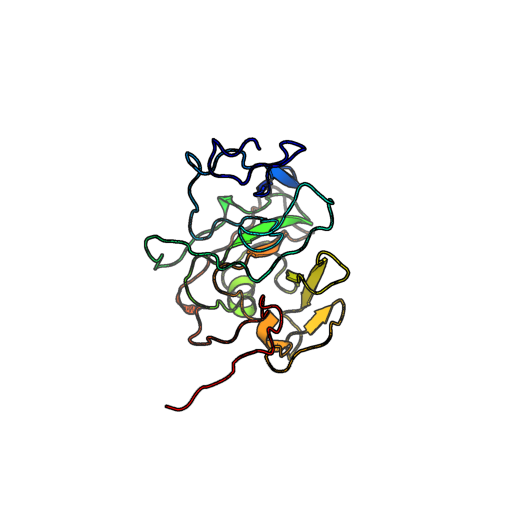CA . PRO A 1 99 ? 4.723 -3.476 8.637 1.00 95.44 99 PRO A CA 1
ATOM 737 C C . PRO A 1 99 ? 5.424 -4.796 8.964 1.00 95.44 99 PRO A C 1
ATOM 739 O O . PRO A 1 99 ? 6.615 -4.800 9.282 1.00 95.44 99 PRO A O 1
ATOM 742 N N . TYR A 1 100 ? 4.711 -5.917 8.894 1.00 94.06 100 TYR A N 1
ATOM 743 C CA . TYR A 1 100 ? 5.198 -7.210 9.341 1.00 94.06 100 TYR A CA 1
ATOM 744 C C . TYR A 1 100 ? 5.651 -8.091 8.179 1.00 94.06 100 TYR A C 1
ATOM 746 O O . TYR A 1 100 ? 5.135 -8.040 7.065 1.00 94.06 100 TYR A O 1
ATOM 754 N N . GLN A 1 101 ? 6.599 -8.983 8.469 1.00 90.56 101 GLN A N 1
ATOM 755 C CA . GLN A 1 101 ? 6.894 -10.134 7.609 1.00 90.56 101 GLN A CA 1
ATOM 756 C C . GLN A 1 101 ? 5.939 -11.300 7.923 1.00 90.56 101 GLN A C 1
ATOM 758 O O . GLN A 1 101 ? 6.378 -12.426 8.134 1.00 90.56 101 GLN A O 1
ATOM 763 N N . ALA A 1 102 ? 4.643 -10.998 8.016 1.00 91.38 102 ALA A N 1
ATOM 764 C CA . ALA A 1 102 ? 3.546 -11.947 8.180 1.00 91.38 102 ALA A CA 1
ATOM 765 C C . ALA A 1 102 ? 2.273 -11.365 7.549 1.00 91.38 102 ALA A C 1
ATOM 767 O O . ALA A 1 102 ? 2.145 -10.143 7.438 1.00 91.38 102 ALA A O 1
ATOM 768 N N . GLU A 1 103 ? 1.338 -12.220 7.148 1.00 93.38 103 GLU A N 1
ATOM 769 C CA . GLU A 1 103 ? 0.012 -11.786 6.708 1.00 93.38 103 GLU A CA 1
ATOM 770 C C . GLU A 1 103 ? -0.775 -11.176 7.876 1.00 93.38 103 GLU A C 1
ATOM 772 O O . GLU A 1 103 ? -0.708 -11.683 8.997 1.00 93.38 103 GLU A O 1
ATOM 777 N N . VAL A 1 104 ? -1.525 -10.101 7.619 1.00 95.44 104 VAL A N 1
ATOM 778 C CA . VAL A 1 104 ? -2.309 -9.389 8.643 1.00 95.44 104 VAL A CA 1
ATOM 779 C C . VAL A 1 104 ? -3.795 -9.424 8.319 1.00 95.44 104 VAL A C 1
ATOM 781 O O . VAL A 1 104 ? -4.196 -9.051 7.221 1.00 95.44 104 VAL A O 1
ATOM 784 N N . ASP A 1 105 ? -4.628 -9.810 9.284 1.00 95.81 105 ASP A N 1
ATOM 785 C CA . ASP A 1 105 ? -6.086 -9.791 9.147 1.00 95.81 105 ASP A CA 1
ATOM 786 C C . ASP A 1 105 ? -6.630 -8.352 9.114 1.00 95.81 105 ASP A C 1
ATOM 788 O O . ASP A 1 105 ? -6.730 -7.677 10.147 1.00 95.81 105 ASP A O 1
ATOM 792 N N . MET A 1 106 ? -7.015 -7.875 7.927 1.00 96.94 106 MET A N 1
ATOM 793 C CA . MET A 1 106 ? -7.543 -6.518 7.753 1.00 96.94 106 MET A CA 1
ATOM 794 C C . MET A 1 106 ? -8.949 -6.355 8.323 1.00 96.94 106 MET A C 1
ATOM 796 O O . MET A 1 106 ? -9.279 -5.263 8.787 1.00 96.94 106 MET A O 1
ATOM 800 N N . LYS A 1 107 ? -9.747 -7.432 8.373 1.00 96.06 107 LYS A N 1
ATOM 801 C CA . LYS A 1 107 ? -11.071 -7.410 9.010 1.00 96.06 107 LYS A CA 1
ATOM 802 C C . LYS A 1 107 ? -10.924 -7.128 10.500 1.00 96.06 107 LYS A C 1
ATOM 804 O O . LYS A 1 107 ? -11.566 -6.219 11.017 1.00 96.06 107 LYS A O 1
ATOM 809 N N . ALA A 1 108 ? -10.031 -7.849 11.180 1.00 96.69 108 ALA A N 1
ATOM 810 C CA . ALA A 1 108 ? -9.760 -7.621 12.599 1.00 96.69 108 ALA A CA 1
ATOM 811 C C . ALA A 1 108 ? -9.121 -6.242 12.849 1.00 96.69 108 ALA A C 1
ATOM 813 O O . ALA A 1 108 ? -9.563 -5.509 13.739 1.00 96.69 108 ALA A O 1
ATOM 814 N N . THR A 1 109 ? -8.134 -5.872 12.027 1.00 97.81 109 THR A N 1
ATOM 815 C CA . THR A 1 109 ? -7.387 -4.613 12.153 1.00 97.81 109 THR A CA 1
ATOM 816 C C . THR A 1 109 ? -8.300 -3.392 12.031 1.00 97.81 109 THR A C 1
ATOM 818 O O . THR A 1 109 ? -8.335 -2.567 12.945 1.00 97.81 109 THR A O 1
ATOM 821 N N . LEU A 1 110 ? -9.095 -3.287 10.958 1.00 98.06 110 LEU A N 1
ATOM 822 C CA . LEU A 1 110 ? -9.989 -2.141 10.763 1.00 98.06 110 LEU A CA 1
ATOM 823 C C . LEU A 1 110 ? -11.160 -2.155 11.753 1.00 98.06 110 LEU A C 1
ATOM 825 O O . LEU A 1 110 ? -11.518 -1.109 12.295 1.00 98.06 110 LEU A O 1
ATOM 829 N N . ALA A 1 111 ? -11.723 -3.324 12.072 1.00 97.44 111 ALA A N 1
ATOM 830 C CA . ALA A 1 111 ? -12.844 -3.400 13.004 1.00 97.44 111 ALA A CA 1
ATOM 831 C C . ALA A 1 111 ? -12.474 -2.934 14.422 1.00 97.44 111 ALA A C 1
ATOM 833 O O . ALA A 1 111 ? -13.260 -2.217 15.055 1.00 97.44 111 ALA A O 1
ATOM 834 N N . THR A 1 112 ? -11.291 -3.327 14.912 1.00 97.31 112 THR A N 1
ATOM 835 C CA . THR A 1 112 ? -10.947 -3.260 16.344 1.00 97.31 112 THR A CA 1
ATOM 836 C C . THR A 1 112 ? -9.772 -2.347 16.695 1.00 97.31 112 THR A C 1
ATOM 838 O O . THR A 1 112 ? -9.628 -1.985 17.861 1.00 97.31 112 THR A O 1
ATOM 841 N N . SER A 1 113 ? -8.950 -1.952 15.719 1.00 98.19 113 SER A N 1
ATOM 842 C CA . SER A 1 113 ? -7.723 -1.171 15.936 1.00 98.19 113 SER A CA 1
ATOM 843 C C . SER A 1 113 ? -7.625 0.032 14.995 1.00 98.19 113 SER A C 1
ATOM 845 O O . SER A 1 113 ? -6.538 0.467 14.613 1.00 98.19 113 SER A O 1
ATOM 847 N N . SER A 1 114 ? -8.789 0.573 14.627 1.00 98.44 114 SER A N 1
ATOM 848 C CA . SER A 1 114 ? -8.913 1.837 13.909 1.00 98.44 114 SER A CA 1
ATOM 849 C C . SER A 1 114 ? -10.075 2.684 14.432 1.00 98.44 114 SER A C 1
ATOM 851 O O . SER A 1 114 ? -11.070 2.158 14.957 1.00 98.44 114 SER A O 1
ATOM 853 N N . THR A 1 115 ? -9.966 4.000 14.257 1.00 98.38 115 THR A N 1
ATOM 854 C CA . THR A 1 115 ? -11.060 4.961 14.457 1.00 98.38 115 THR A CA 1
ATOM 855 C C . THR A 1 115 ? -11.193 5.854 13.231 1.00 98.38 115 THR A C 1
ATOM 857 O O . THR A 1 115 ? -10.203 6.175 12.581 1.00 98.38 115 THR A O 1
ATOM 860 N N . HIS A 1 116 ? -12.430 6.246 12.918 1.00 98.31 116 HIS A N 1
ATOM 861 C CA . HIS A 1 116 ? -12.768 7.137 11.801 1.00 98.31 116 HIS A CA 1
ATOM 862 C C . HIS A 1 116 ? -12.233 6.706 10.417 1.00 98.31 116 HIS A C 1
ATOM 864 O O . HIS A 1 116 ? -12.084 7.536 9.524 1.00 98.31 116 HIS A O 1
ATOM 870 N N . LEU A 1 117 ? -12.002 5.406 10.213 1.00 98.44 117 LEU A N 1
ATOM 871 C CA . LEU A 1 117 ? -11.768 4.791 8.904 1.00 98.44 117 LEU A CA 1
ATOM 872 C C . LEU A 1 117 ? -12.984 3.962 8.477 1.00 98.44 117 LEU A C 1
ATOM 874 O O . LEU A 1 117 ? -13.702 3.430 9.330 1.00 98.44 117 LEU A O 1
ATOM 878 N N . ASP A 1 118 ? -13.197 3.833 7.168 1.00 98.06 118 ASP A N 1
ATOM 879 C CA . ASP A 1 118 ? -14.119 2.846 6.611 1.00 98.06 118 ASP A CA 1
ATOM 880 C C . ASP A 1 118 ? -13.658 1.444 7.037 1.00 98.06 118 ASP A C 1
ATOM 882 O O . ASP A 1 118 ? -12.531 1.020 6.777 1.00 98.06 118 ASP A O 1
ATOM 886 N N . LYS A 1 119 ? -14.535 0.743 7.759 1.00 97.38 119 LYS A N 1
ATOM 887 C CA . LYS A 1 119 ? -14.261 -0.591 8.305 1.00 97.38 119 LYS A CA 1
ATOM 888 C C . LYS A 1 119 ? -14.655 -1.711 7.354 1.00 97.38 119 LYS A C 1
ATOM 890 O O . LYS A 1 119 ? -14.205 -2.840 7.535 1.00 97.38 119 LYS A O 1
ATOM 895 N N . ARG A 1 120 ? -15.509 -1.399 6.381 1.00 96.44 120 ARG A N 1
ATOM 896 C CA . ARG A 1 120 ? -16.054 -2.354 5.429 1.00 96.44 120 ARG A CA 1
ATOM 897 C C . ARG A 1 120 ? -15.151 -2.480 4.219 1.00 96.44 120 ARG A C 1
ATOM 899 O O . ARG A 1 120 ? -14.920 -3.597 3.766 1.00 96.44 120 ARG A O 1
ATOM 906 N N . PHE A 1 121 ? -14.650 -1.362 3.700 1.00 97.44 121 PHE A N 1
ATOM 907 C CA . PHE A 1 121 ? -13.901 -1.365 2.451 1.00 97.44 121 PHE A CA 1
ATOM 908 C C . PHE A 1 121 ? -12.436 -0.990 2.620 1.00 97.44 121 PHE A C 1
ATOM 910 O O . PHE A 1 121 ? -12.074 -0.017 3.276 1.00 97.44 121 PHE A O 1
ATOM 917 N N . TYR A 1 122 ? -11.592 -1.731 1.912 1.00 97.31 122 TYR A N 1
ATOM 918 C CA . TYR A 1 122 ? -10.255 -1.280 1.555 1.00 97.31 122 TYR A CA 1
ATOM 919 C C . TYR A 1 122 ? -9.999 -1.584 0.075 1.00 97.31 122 TYR A C 1
ATOM 921 O O . TYR A 1 122 ? -10.714 -2.378 -0.542 1.00 97.31 122 TYR A O 1
ATOM 929 N N . TYR A 1 123 ? -8.981 -0.958 -0.514 1.00 96.62 123 TYR A N 1
ATOM 930 C CA . TYR A 1 123 ? -8.705 -1.084 -1.942 1.00 96.62 123 TYR A CA 1
ATOM 931 C C . TYR A 1 123 ? -7.317 -1.675 -2.185 1.00 96.62 123 TYR A C 1
ATOM 933 O O . TYR A 1 123 ? -6.290 -1.055 -1.897 1.00 96.62 123 TYR A O 1
ATOM 941 N N . ALA A 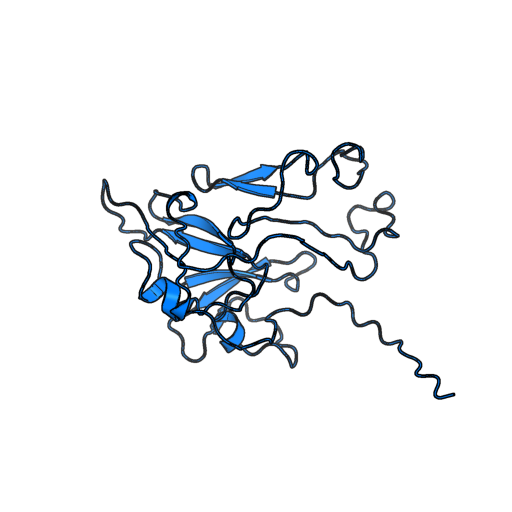1 124 ? -7.286 -2.890 -2.731 1.00 93.31 124 ALA A N 1
ATOM 942 C CA . ALA A 1 124 ? -6.059 -3.615 -3.042 1.00 93.31 124 ALA A CA 1
ATOM 943 C C . ALA A 1 124 ? -5.668 -3.427 -4.504 1.00 93.31 124 ALA A C 1
ATOM 945 O O . ALA A 1 124 ? -6.503 -3.512 -5.402 1.00 93.31 124 ALA A O 1
ATOM 946 N N . TYR A 1 125 ? -4.378 -3.228 -4.763 1.00 90.62 125 TYR A N 1
ATOM 947 C CA . TYR A 1 125 ? -3.881 -3.251 -6.131 1.00 90.62 125 TYR A CA 1
ATOM 948 C C . TYR A 1 125 ? -3.790 -4.687 -6.654 1.00 90.62 125 TYR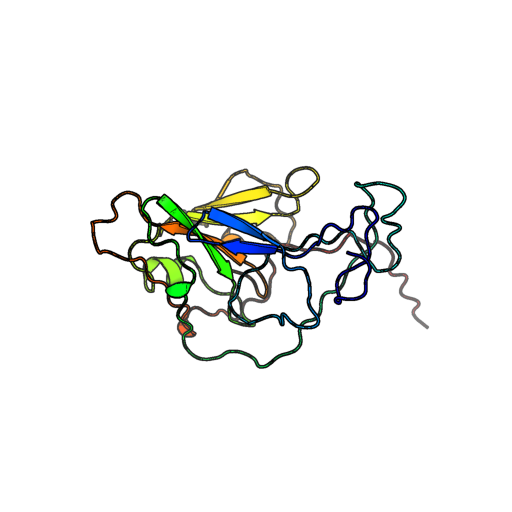 A C 1
ATOM 950 O O . TYR A 1 125 ? -3.145 -5.541 -6.044 1.00 90.62 125 TYR A O 1
ATOM 958 N N . LYS A 1 126 ? -4.382 -4.933 -7.823 1.00 84.88 126 LYS A N 1
ATOM 959 C CA . LYS A 1 126 ? -4.293 -6.188 -8.564 1.00 84.88 126 LYS A CA 1
ATOM 960 C C . LYS A 1 126 ? -3.625 -5.967 -9.929 1.00 84.88 126 LYS A C 1
ATOM 962 O O . LYS A 1 126 ? -4.248 -5.420 -10.840 1.00 84.88 126 LYS A O 1
ATOM 967 N N . PRO A 1 127 ? -2.395 -6.468 -10.127 1.00 78.56 127 PRO A N 1
ATOM 968 C CA . PRO A 1 127 ? -1.657 -6.362 -11.390 1.00 78.56 127 PRO A CA 1
ATOM 969 C C . PRO A 1 127 ? -2.340 -7.023 -12.596 1.00 78.56 127 PRO A C 1
ATOM 971 O O . PRO A 1 127 ? -2.139 -6.587 -13.724 1.00 78.56 127 PRO A O 1
ATOM 974 N N . GLY A 1 128 ? -3.153 -8.061 -12.369 1.00 76.44 128 GLY A N 1
ATOM 975 C CA . GLY A 1 128 ? -3.823 -8.821 -13.432 1.00 76.44 128 GLY A CA 1
ATOM 976 C C . GLY A 1 128 ? -5.054 -8.155 -14.065 1.00 76.44 128 GLY A C 1
ATOM 977 O O . GLY A 1 128 ? -5.673 -8.760 -14.935 1.00 76.44 128 GLY A O 1
ATOM 978 N N . ILE A 1 129 ? -5.452 -6.953 -13.631 1.00 80.44 129 ILE A N 1
ATOM 979 C CA . ILE A 1 129 ? -6.575 -6.218 -14.235 1.00 80.44 129 ILE A CA 1
ATOM 980 C C . ILE A 1 129 ? -6.088 -5.434 -15.460 1.00 80.44 129 ILE A C 1
ATOM 982 O O . ILE A 1 129 ? -5.203 -4.585 -15.361 1.00 80.44 129 ILE A O 1
ATOM 986 N N . GLY A 1 130 ? -6.694 -5.680 -16.624 1.00 81.62 130 GLY A N 1
ATOM 987 C CA . GLY A 1 130 ? -6.289 -5.026 -17.872 1.00 81.62 130 GLY A CA 1
ATOM 988 C C . GLY A 1 130 ? -4.821 -5.305 -18.226 1.00 81.62 130 GLY A C 1
ATOM 989 O O . GLY A 1 130 ? -4.307 -6.391 -17.979 1.00 81.62 130 GLY A O 1
ATOM 990 N N . GLU A 1 131 ? -4.126 -4.330 -18.820 1.00 78.56 131 GLU A N 1
ATOM 991 C CA . GLU A 1 131 ? -2.727 -4.510 -19.256 1.00 78.56 131 GLU A CA 1
ATOM 992 C C . GLU A 1 131 ? -1.672 -4.136 -18.206 1.00 78.56 131 GLU A C 1
ATOM 994 O O . GLU A 1 131 ? -0.501 -4.525 -18.342 1.00 78.56 131 GLU A O 1
ATOM 999 N N . ARG A 1 132 ? -2.067 -3.319 -17.221 1.00 76.94 132 ARG A N 1
ATOM 1000 C CA . ARG A 1 132 ? -1.166 -2.673 -16.255 1.00 76.94 132 ARG A CA 1
ATOM 1001 C C . ARG A 1 132 ? -1.555 -2.887 -14.801 1.00 76.94 132 ARG A C 1
ATOM 1003 O O . ARG A 1 132 ? -0.761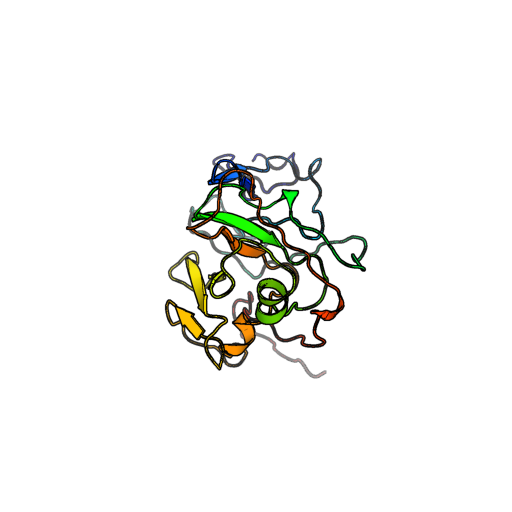 -2.514 -13.950 1.00 76.94 132 ARG A O 1
ATOM 1010 N N . GLY A 1 133 ? -2.700 -3.497 -14.524 1.00 85.00 133 GLY A N 1
ATOM 1011 C CA . GLY A 1 133 ? -3.271 -3.618 -13.192 1.00 85.00 133 GLY A CA 1
ATOM 1012 C C . GLY A 1 133 ? -4.339 -2.570 -12.907 1.00 85.00 133 GLY A C 1
ATOM 1013 O O . GLY A 1 133 ? -4.555 -1.629 -13.671 1.00 85.00 133 GLY A O 1
ATOM 1014 N N . GLY A 1 134 ? -5.018 -2.759 -11.784 1.00 88.81 134 GLY A N 1
ATOM 1015 C CA . GLY A 1 134 ? -6.089 -1.899 -11.307 1.00 88.81 134 GLY A CA 1
ATOM 1016 C C . GLY A 1 134 ? -6.404 -2.196 -9.849 1.00 88.81 134 GLY A C 1
ATOM 1017 O O . GLY A 1 134 ? -5.941 -3.195 -9.301 1.00 88.81 134 GLY A O 1
ATOM 1018 N N . TYR A 1 135 ? -7.176 -1.323 -9.216 1.00 92.12 135 TYR A N 1
ATOM 1019 C CA . TYR A 1 135 ? -7.620 -1.542 -7.845 1.00 92.12 135 TYR A CA 1
ATOM 1020 C C . TYR A 1 135 ? -8.877 -2.409 -7.815 1.00 92.12 135 TYR A C 1
ATOM 1022 O O . TYR A 1 135 ? -9.756 -2.266 -8.667 1.00 92.12 135 TYR A O 1
ATOM 1030 N N . VAL A 1 136 ? -8.944 -3.292 -6.824 1.00 92.00 136 VAL A N 1
ATOM 1031 C CA . VAL A 1 136 ? -10.169 -3.972 -6.409 1.00 92.00 136 VAL A CA 1
ATOM 1032 C C . VAL A 1 136 ? -10.648 -3.360 -5.102 1.00 92.00 136 VAL A C 1
ATOM 1034 O O . VAL A 1 136 ? -9.840 -3.101 -4.212 1.00 92.00 136 VAL A O 1
ATOM 1037 N N . THR A 1 137 ? -11.950 -3.142 -4.979 1.00 95.62 137 THR A N 1
ATOM 1038 C CA . THR A 1 137 ? -12.601 -2.854 -3.701 1.00 95.62 137 THR A CA 1
ATOM 1039 C C . THR A 1 137 ? -12.854 -4.176 -3.004 1.00 95.62 137 THR A C 1
ATOM 1041 O O . THR A 1 137 ? -13.501 -5.048 -3.579 1.00 95.62 137 THR A O 1
ATOM 1044 N N . VAL A 1 138 ? -12.342 -4.327 -1.790 1.00 95.06 138 VAL A N 1
ATOM 1045 C CA . VAL A 1 138 ? -12.522 -5.515 -0.957 1.00 95.06 138 VAL A CA 1
ATOM 1046 C C . VAL A 1 138 ? -13.596 -5.229 0.078 1.00 95.06 138 VAL A C 1
ATOM 1048 O O . VAL A 1 138 ? -13.461 -4.271 0.832 1.00 95.06 138 VAL A O 1
ATOM 1051 N N . ASP A 1 139 ? -14.639 -6.057 0.117 1.00 95.62 139 ASP A N 1
ATOM 1052 C CA . ASP A 1 139 ? -15.725 -5.985 1.093 1.00 95.62 139 ASP A CA 1
ATOM 1053 C C . ASP A 1 139 ? -15.447 -6.944 2.259 1.00 95.62 139 ASP A C 1
ATOM 1055 O O . ASP A 1 139 ? -15.618 -8.161 2.149 1.00 95.62 139 ASP A O 1
ATOM 1059 N N . LEU A 1 140 ? -14.996 -6.382 3.381 1.00 95.38 140 LEU A N 1
ATOM 1060 C CA . LEU A 1 140 ? -14.663 -7.113 4.602 1.00 95.38 140 LEU A CA 1
ATOM 1061 C C . LEU A 1 140 ? -15.895 -7.565 5.397 1.00 95.38 140 LEU A C 1
ATOM 1063 O O . LEU A 1 140 ? -15.774 -8.484 6.213 1.00 95.38 140 LEU A O 1
ATOM 1067 N N . ASP A 1 141 ? -17.062 -6.954 5.182 1.00 94.12 141 ASP A N 1
ATOM 1068 C CA . ASP A 1 141 ? -18.300 -7.334 5.875 1.00 94.12 141 ASP A CA 1
ATOM 1069 C C . ASP A 1 141 ? -18.947 -8.574 5.251 1.00 94.12 141 ASP A C 1
ATOM 1071 O O . ASP A 1 141 ? -19.668 -9.305 5.937 1.00 94.12 141 ASP A O 1
ATOM 1075 N N . SER A 1 142 ? -18.660 -8.839 3.976 1.00 91.69 142 SER A N 1
ATOM 1076 C CA . SER A 1 142 ? -19.105 -10.053 3.291 1.00 91.69 142 SER A CA 1
ATOM 1077 C C . SER A 1 142 ? -18.502 -11.315 3.920 1.00 91.69 142 SER A C 1
ATOM 1079 O O . SER A 1 142 ? -17.389 -11.293 4.457 1.00 91.69 142 SER A O 1
ATOM 1081 N N . GLU A 1 143 ? -19.253 -12.423 3.875 1.00 87.88 143 GLU A N 1
ATOM 1082 C CA . GLU A 1 143 ? -18.756 -13.746 4.269 1.00 87.88 143 GLU A CA 1
ATOM 1083 C C . GLU A 1 143 ? -19.091 -14.831 3.228 1.00 87.88 143 GLU A C 1
ATOM 1085 O O . GLU A 1 143 ? -20.269 -15.178 3.079 1.00 87.88 143 GLU A O 1
ATOM 1090 N N . PRO A 1 144 ? -18.080 -15.414 2.546 1.00 86.25 144 PRO A N 1
ATOM 1091 C CA . PRO A 1 144 ? -16.653 -15.060 2.615 1.00 86.25 144 PRO A CA 1
ATOM 1092 C C . PRO A 1 144 ? -16.393 -13.619 2.137 1.00 86.25 144 PRO A C 1
ATOM 1094 O O . PRO A 1 144 ? -17.244 -13.026 1.481 1.00 86.25 144 PRO A O 1
ATOM 1097 N N . VAL A 1 145 ? -15.221 -13.059 2.456 1.00 89.19 145 VAL A N 1
ATOM 1098 C CA . VAL A 1 145 ? -14.798 -11.743 1.935 1.00 89.19 145 VAL A CA 1
ATOM 1099 C C . VAL A 1 145 ? -14.939 -11.720 0.412 1.00 89.19 145 VAL A C 1
ATOM 1101 O O . VAL A 1 145 ? -14.519 -12.661 -0.264 1.00 89.19 145 VAL A O 1
ATOM 1104 N N . GLU A 1 146 ? -15.522 -10.648 -0.122 1.00 90.50 146 GLU A N 1
ATOM 1105 C CA . GLU A 1 146 ? -15.757 -10.451 -1.557 1.00 90.50 146 GLU A CA 1
ATOM 1106 C C . GLU A 1 146 ? -14.912 -9.291 -2.099 1.00 90.50 146 GLU A C 1
ATOM 1108 O O . GLU A 1 146 ? -14.366 -8.484 -1.344 1.00 90.50 146 GLU A O 1
ATOM 1113 N N . HIS A 1 147 ? -14.773 -9.201 -3.423 1.00 89.62 147 HIS A N 1
ATOM 1114 C CA . HIS A 1 147 ? -14.108 -8.068 -4.062 1.00 89.62 147 HIS A CA 1
ATOM 1115 C C . HIS A 1 147 ? -14.682 -7.760 -5.444 1.00 89.62 147 HIS A C 1
ATOM 1117 O O . HIS A 1 147 ? -15.130 -8.656 -6.160 1.00 89.62 147 HIS A O 1
ATOM 1123 N N . ILE A 1 148 ? -14.624 -6.486 -5.833 1.00 89.44 148 ILE A N 1
ATOM 1124 C CA . ILE A 1 148 ? -15.050 -5.999 -7.149 1.00 89.44 148 ILE A CA 1
ATOM 1125 C C . ILE A 1 148 ? -13.954 -5.142 -7.808 1.00 89.44 148 ILE A C 1
ATOM 1127 O O . ILE A 1 148 ? -13.290 -4.378 -7.110 1.00 89.44 148 ILE A O 1
ATOM 1131 N N . PRO A 1 149 ? -13.759 -5.204 -9.139 1.00 87.88 149 PRO A N 1
ATOM 1132 C CA . PRO A 1 149 ? -14.405 -6.125 -10.077 1.00 87.88 149 PRO A CA 1
ATOM 1133 C C . PRO A 1 149 ? -14.062 -7.589 -9.780 1.00 87.88 149 PRO A C 1
ATOM 1135 O O . PRO A 1 149 ? -12.995 -7.876 -9.240 1.00 87.88 149 PRO A O 1
ATOM 1138 N N . GLU A 1 150 ? -14.960 -8.504 -10.150 1.00 77.19 150 GLU A N 1
ATOM 1139 C CA . GLU A 1 150 ? -14.649 -9.932 -10.127 1.00 77.19 150 GLU A CA 1
ATOM 1140 C C . GLU A 1 150 ? -13.532 -10.206 -11.138 1.00 77.19 150 GLU A C 1
ATOM 1142 O O . GLU A 1 150 ? -13.509 -9.679 -12.255 1.00 77.19 150 GLU A O 1
ATOM 1147 N N . VAL A 1 151 ? -12.567 -11.014 -10.732 1.00 68.38 151 VAL A N 1
ATOM 1148 C CA . VAL A 1 151 ? -11.375 -11.318 -11.516 1.00 68.38 151 VAL A CA 1
ATOM 1149 C C . VAL A 1 151 ? -11.139 -12.814 -11.402 1.00 68.38 151 VAL A C 1
ATOM 1151 O O . VAL A 1 151 ? -11.245 -13.327 -10.289 1.00 68.38 151 VAL A O 1
ATOM 1154 N N . PRO A 1 152 ? -10.769 -13.509 -12.495 1.00 62.75 152 PRO A N 1
ATOM 1155 C CA . PRO A 1 152 ? -10.543 -14.945 -12.451 1.00 62.75 152 PRO A CA 1
ATOM 1156 C C . PRO A 1 152 ? -9.594 -15.304 -11.309 1.00 62.75 152 PRO A C 1
ATOM 1158 O O . PRO A 1 152 ? -8.471 -14.791 -11.225 1.00 62.75 152 PRO A O 1
ATOM 1161 N N . LEU A 1 153 ? -10.092 -16.143 -10.409 1.00 58.44 153 LEU A N 1
ATOM 1162 C CA . LEU A 1 153 ? -9.316 -16.757 -9.349 1.00 58.44 153 LEU A CA 1
ATOM 1163 C C . LEU A 1 153 ? -8.414 -17.809 -10.011 1.00 58.44 153 LEU A C 1
ATOM 1165 O O . LEU A 1 153 ? -8.896 -18.621 -10.800 1.00 58.44 153 LEU A O 1
ATOM 1169 N N . ASN A 1 154 ? -7.105 -17.763 -9.765 1.00 55.12 154 ASN A N 1
ATOM 1170 C CA . ASN A 1 154 ? -6.255 -18.929 -10.011 1.00 55.12 154 ASN A CA 1
ATOM 1171 C C . ASN A 1 154 ? -6.309 -19.835 -8.765 1.00 55.12 154 ASN A C 1
ATOM 1173 O O . ASN A 1 154 ? -6.804 -19.408 -7.724 1.00 55.12 154 ASN A O 1
ATOM 1177 N N . ASP A 1 155 ? -5.823 -21.074 -8.853 1.00 48.09 155 ASP A N 1
ATOM 1178 C CA . ASP A 1 155 ? -5.987 -22.088 -7.792 1.00 48.09 155 ASP A CA 1
ATOM 1179 C C . ASP A 1 155 ? -5.407 -21.688 -6.409 1.00 48.09 155 ASP A C 1
ATOM 1181 O O . ASP A 1 155 ? -5.708 -22.342 -5.413 1.00 48.09 155 ASP A O 1
ATOM 1185 N N . ASN A 1 156 ? -4.625 -20.599 -6.322 1.00 51.47 156 ASN A N 1
ATOM 1186 C CA . ASN A 1 156 ? -4.064 -20.042 -5.081 1.00 51.47 156 ASN A CA 1
ATOM 1187 C C . ASN A 1 156 ? -4.851 -18.834 -4.521 1.00 51.47 156 ASN A C 1
ATOM 1189 O O . ASN A 1 156 ? -4.530 -18.334 -3.445 1.00 51.47 156 ASN A O 1
ATOM 1193 N N . MET A 1 157 ? -5.871 -18.346 -5.230 1.00 59.47 157 MET A N 1
ATOM 1194 C CA . MET A 1 157 ? -6.621 -17.133 -4.904 1.00 59.47 157 MET A CA 1
ATOM 1195 C C . MET A 1 157 ? -8.070 -17.465 -4.552 1.00 59.47 157 MET A C 1
ATOM 1197 O O . MET A 1 157 ? -8.942 -17.380 -5.406 1.00 59.47 157 MET A O 1
ATOM 1201 N N . GLY A 1 158 ? -8.373 -17.798 -3.304 1.00 62.44 158 GLY A N 1
ATOM 1202 C CA . GLY A 1 158 ? -9.755 -17.692 -2.837 1.00 62.44 158 GLY A CA 1
ATOM 1203 C C . GLY A 1 158 ? -10.089 -16.250 -2.432 1.00 62.44 158 GLY A C 1
ATOM 1204 O O . GLY A 1 158 ? -9.196 -15.447 -2.137 1.00 62.44 158 GLY A O 1
ATOM 1205 N N . SER A 1 159 ? -11.369 -15.873 -2.457 1.00 63.97 159 SER A N 1
ATOM 1206 C CA . SER A 1 159 ? -11.804 -14.514 -2.099 1.00 63.97 159 SER A CA 1
ATOM 1207 C C . SER A 1 159 ? -11.471 -14.169 -0.638 1.00 63.97 159 SER A C 1
ATOM 1209 O O . SER A 1 159 ? -11.174 -13.017 -0.317 1.00 63.97 159 SER A O 1
ATOM 1211 N N . GLU A 1 160 ? -11.359 -15.188 0.217 1.00 69.19 160 GLU A N 1
ATOM 1212 C CA . GLU A 1 160 ? -10.891 -15.096 1.596 1.00 69.19 160 GLU A CA 1
ATOM 1213 C C . GLU A 1 160 ? -9.451 -14.582 1.731 1.00 69.19 160 GLU A C 1
ATOM 1215 O O . GLU A 1 160 ? -9.096 -14.062 2.784 1.00 69.19 160 GLU A O 1
ATOM 1220 N N . LYS A 1 161 ? -8.617 -14.655 0.682 1.00 79.00 161 LYS A N 1
ATOM 1221 C CA . LYS A 1 161 ? -7.233 -14.145 0.721 1.00 79.00 161 LYS A CA 1
ATOM 1222 C C . LYS A 1 161 ? -7.153 -12.629 0.676 1.00 79.00 161 LYS A C 1
ATOM 1224 O O . LYS A 1 161 ? -6.212 -12.053 1.212 1.00 79.00 161 LYS A O 1
ATOM 1229 N N . PHE A 1 162 ? -8.167 -11.963 0.126 1.00 87.81 162 PHE A N 1
ATOM 1230 C CA . PHE A 1 162 ? -8.307 -10.516 0.270 1.00 87.81 162 PHE A CA 1
ATOM 1231 C C . PHE A 1 162 ? -8.720 -10.116 1.691 1.00 87.81 162 PHE A C 1
ATOM 1233 O O . PHE A 1 162 ? -8.731 -8.939 2.015 1.00 87.81 162 PHE A O 1
ATOM 1240 N N . ARG A 1 163 ? -8.991 -11.038 2.614 1.00 91.56 163 ARG A N 1
ATOM 1241 C CA . ARG A 1 163 ? -9.057 -10.651 4.028 1.00 91.56 163 ARG A CA 1
ATOM 1242 C C . ARG A 1 163 ? -7.688 -10.238 4.573 1.00 91.56 163 ARG A C 1
ATOM 1244 O O . ARG A 1 163 ? -7.614 -9.384 5.456 1.00 91.56 163 ARG A O 1
ATOM 1251 N N . PHE A 1 164 ? -6.622 -10.855 4.067 1.00 92.94 164 PHE A N 1
ATOM 1252 C CA . PHE A 1 164 ? -5.290 -10.757 4.642 1.00 92.94 164 PHE A CA 1
ATOM 1253 C C . PHE A 1 164 ? -4.381 -9.860 3.804 1.00 92.94 164 PHE A C 1
ATOM 1255 O O . PHE A 1 164 ? -4.134 -10.112 2.621 1.00 92.94 164 PHE A O 1
ATOM 1262 N N . LEU A 1 165 ? -3.850 -8.814 4.437 1.00 94.19 165 LEU A N 1
ATOM 1263 C CA . LEU A 1 165 ? -2.837 -7.958 3.840 1.00 94.19 165 LEU A CA 1
ATOM 1264 C C . LEU A 1 165 ? -1.506 -8.710 3.804 1.00 94.19 165 LEU A C 1
ATOM 1266 O O . LEU A 1 165 ? -0.951 -9.072 4.842 1.00 94.19 165 LEU A O 1
ATOM 1270 N N . GLN A 1 166 ? -0.994 -8.935 2.599 1.00 90.88 166 GLN A N 1
ATOM 1271 C CA . GLN A 1 166 ? 0.169 -9.785 2.375 1.00 90.88 166 GLN A CA 1
ATOM 1272 C C . GLN A 1 166 ? 1.480 -9.100 2.761 1.00 90.88 166 GLN A C 1
ATOM 1274 O O . GLN A 1 166 ? 1.571 -7.874 2.889 1.00 90.88 166 GLN A O 1
ATOM 1279 N N . VAL A 1 167 ? 2.531 -9.900 2.926 1.00 89.12 167 VAL A N 1
ATOM 1280 C CA . VAL A 1 167 ? 3.884 -9.384 3.155 1.00 89.12 167 VAL A CA 1
ATOM 1281 C C . VAL A 1 167 ? 4.327 -8.537 1.959 1.00 89.12 167 VAL A C 1
ATOM 1283 O O . VAL A 1 167 ? 4.195 -8.951 0.809 1.00 89.12 167 VAL A O 1
ATOM 1286 N N . ASN A 1 168 ? 4.891 -7.356 2.231 1.00 88.25 168 ASN A N 1
ATOM 1287 C CA . ASN A 1 168 ? 5.294 -6.361 1.225 1.00 88.25 168 ASN A CA 1
ATOM 1288 C C . ASN A 1 168 ? 4.139 -5.826 0.349 1.00 88.25 168 ASN A C 1
ATOM 1290 O O . ASN A 1 168 ? 4.396 -5.281 -0.726 1.00 88.25 168 ASN A O 1
ATOM 1294 N N . GLN A 1 169 ? 2.884 -5.961 0.787 1.00 91.62 169 GLN A N 1
ATOM 1295 C CA . GLN A 1 169 ? 1.728 -5.364 0.121 1.00 91.62 169 GLN A CA 1
ATOM 1296 C C . GLN A 1 169 ? 1.332 -4.040 0.784 1.00 91.62 169 GLN A C 1
ATOM 1298 O O . GLN A 1 169 ? 1.500 -3.846 1.990 1.00 91.62 169 GLN A O 1
ATOM 1303 N N . SER A 1 170 ? 0.777 -3.138 -0.024 1.00 95.19 170 SER A N 1
ATOM 1304 C CA . SER A 1 170 ? 0.104 -1.924 0.423 1.00 95.19 170 SER A CA 1
ATOM 1305 C C . SER A 1 170 ? -1.318 -1.853 -0.125 1.00 95.19 170 SER A C 1
ATOM 1307 O O . SER A 1 170 ? -1.633 -2.437 -1.168 1.00 95.19 170 SER A O 1
ATOM 1309 N N . VAL A 1 171 ? -2.182 -1.148 0.599 1.00 97.12 171 VAL A N 1
ATOM 1310 C CA . VAL A 1 171 ? -3.599 -0.967 0.269 1.00 97.12 171 VAL A CA 1
ATOM 1311 C C . VAL A 1 171 ? -4.032 0.455 0.572 1.00 97.12 171 VAL A C 1
ATOM 1313 O O . VAL A 1 171 ? -3.452 1.117 1.433 1.00 97.12 171 VAL A O 1
ATOM 1316 N N . PHE A 1 172 ? -5.061 0.919 -0.128 1.00 98.50 172 PHE A N 1
ATOM 1317 C CA . PHE A 1 172 ? -5.735 2.150 0.253 1.00 98.50 172 PHE A CA 1
ATOM 1318 C C . PHE A 1 172 ? -6.814 1.874 1.295 1.00 98.50 172 PHE A C 1
ATOM 1320 O O . PHE A 1 172 ? -7.593 0.928 1.160 1.00 98.50 172 PHE A O 1
ATOM 1327 N N . VAL A 1 173 ? -6.878 2.750 2.289 1.00 98.38 173 VAL A N 1
ATOM 1328 C CA . VAL A 1 173 ? -7.983 2.887 3.241 1.00 98.38 173 VAL A CA 1
ATOM 1329 C C . VAL A 1 173 ? -8.565 4.290 3.123 1.00 98.38 173 VAL A C 1
ATOM 1331 O O . VAL A 1 173 ? -7.883 5.207 2.655 1.00 98.38 173 VAL A O 1
ATOM 1334 N N . GLN A 1 174 ? -9.822 4.447 3.524 1.00 98.44 174 GLN A N 1
ATOM 1335 C CA . GLN A 1 174 ? -10.550 5.702 3.392 1.00 98.44 174 GLN A CA 1
ATOM 1336 C C . GLN A 1 174 ? -11.014 6.198 4.759 1.00 98.44 174 GLN A C 1
ATOM 1338 O O . GLN A 1 174 ? -11.505 5.418 5.575 1.00 98.44 174 GLN A O 1
ATOM 1343 N N . THR A 1 175 ? -10.871 7.493 5.006 1.00 98.50 175 THR A N 1
ATOM 1344 C CA . THR A 1 175 ? -11.460 8.165 6.167 1.00 98.50 175 THR A CA 1
ATOM 1345 C C . THR A 1 175 ? -12.974 8.268 5.994 1.00 98.50 175 THR A C 1
ATOM 1347 O O . THR A 1 175 ? -13.464 8.510 4.891 1.00 98.50 175 THR A O 1
ATOM 1350 N N . VAL A 1 176 ? -13.735 8.066 7.072 1.00 98.19 176 VAL A N 1
ATOM 1351 C CA . VAL A 1 176 ? -15.209 8.067 7.012 1.00 98.19 176 VAL A CA 1
ATOM 1352 C C . VAL A 1 176 ? -15.773 9.401 6.516 1.00 98.19 176 VAL A C 1
ATOM 1354 O O . VAL A 1 176 ? -15.206 10.465 6.768 1.00 98.19 176 VAL A O 1
ATOM 1357 N N . SER A 1 177 ? -16.921 9.346 5.837 1.00 96.56 177 SER A N 1
ATOM 1358 C CA . SER A 1 177 ? -17.579 10.523 5.254 1.00 96.56 177 SER A CA 1
ATOM 1359 C C . SER A 1 177 ? -18.192 11.478 6.290 1.00 96.56 177 SER A C 1
ATOM 1361 O O . SER A 1 177 ? -18.445 12.648 6.002 1.00 96.56 177 SER A O 1
ATOM 1363 N N . ASP A 1 178 ? -18.481 10.986 7.494 1.00 95.31 178 ASP A N 1
ATOM 1364 C CA . ASP A 1 178 ? -19.148 11.715 8.578 1.00 95.31 178 ASP A CA 1
ATOM 1365 C C . ASP A 1 178 ? -18.185 12.212 9.671 1.00 95.31 178 ASP A C 1
ATOM 1367 O O . ASP A 1 178 ? -18.621 12.538 10.779 1.00 95.31 178 ASP A O 1
ATOM 1371 N N . LEU A 1 179 ? -16.890 12.320 9.346 1.00 96.94 179 LEU A N 1
ATOM 1372 C CA . LEU A 1 179 ? -15.852 12.835 10.240 1.00 96.94 179 LEU A CA 1
ATOM 1373 C C . LEU A 1 179 ? -16.214 14.233 10.774 1.00 96.94 179 LEU A C 1
ATOM 1375 O O . LEU A 1 179 ? -16.468 15.165 10.003 1.00 96.94 179 LEU A O 1
ATOM 1379 N N . GLN A 1 180 ? -16.223 14.396 12.099 1.00 95.62 180 GLN A N 1
ATOM 1380 C CA . GLN A 1 180 ? -16.539 15.675 12.734 1.00 95.62 180 GLN A CA 1
ATOM 1381 C C . GLN A 1 180 ? -15.319 16.611 12.790 1.00 95.62 180 GLN A C 1
ATOM 1383 O O . GLN A 1 180 ? -14.171 16.163 12.790 1.00 95.62 180 GLN A O 1
ATOM 1388 N N . PRO A 1 181 ? -15.528 17.938 12.912 1.00 90.38 181 PRO A N 1
ATOM 1389 C CA . PRO A 1 181 ? -14.429 18.874 13.127 1.00 90.38 181 PRO A CA 1
ATOM 1390 C C . PRO A 1 181 ? -13.596 18.507 14.370 1.00 90.38 181 PRO A C 1
ATOM 1392 O O . PRO A 1 181 ? -14.140 18.396 15.470 1.00 90.38 181 PRO A O 1
ATOM 1395 N N . ASN A 1 182 ? -12.269 18.420 14.204 1.00 90.56 182 ASN A N 1
ATOM 1396 C CA . ASN A 1 182 ? -11.257 18.008 15.199 1.00 90.56 182 ASN A CA 1
ATOM 1397 C C . ASN A 1 182 ? -11.141 16.499 15.475 1.00 90.56 182 ASN A C 1
ATOM 1399 O O . ASN A 1 182 ? -10.313 16.112 16.302 1.00 90.56 182 ASN A O 1
ATOM 1403 N N . GLU A 1 183 ? -11.919 15.652 14.805 1.00 96.12 183 GLU A N 1
ATOM 1404 C CA . GLU A 1 183 ? -11.637 14.218 14.782 1.00 96.12 183 GLU A CA 1
ATOM 1405 C C . GLU A 1 183 ? -10.504 13.932 13.794 1.00 96.12 183 GLU A C 1
ATOM 1407 O O . GLU A 1 183 ? -10.383 14.585 12.758 1.00 96.12 183 GLU A O 1
ATOM 1412 N N . VAL A 1 184 ? -9.658 12.963 14.133 1.00 96.12 184 VAL A N 1
ATOM 1413 C CA . VAL A 1 184 ? -8.590 12.473 13.260 1.00 96.12 184 VAL A CA 1
ATOM 1414 C C . VAL A 1 184 ? -8.658 10.951 13.214 1.00 96.12 184 VAL A C 1
ATOM 1416 O O . VAL A 1 184 ? -8.925 10.328 14.250 1.00 96.12 184 VAL A O 1
ATOM 1419 N N . PRO A 1 185 ? -8.458 10.335 12.041 1.00 98.19 185 PRO A N 1
ATOM 1420 C CA . PRO A 1 185 ? -8.452 8.888 11.939 1.00 98.19 185 PRO A CA 1
ATOM 1421 C C . PRO A 1 185 ? -7.229 8.303 12.638 1.00 98.19 185 PRO A C 1
ATOM 1423 O O . PRO A 1 185 ? -6.167 8.926 12.695 1.00 98.19 185 PRO A O 1
ATOM 1426 N N . THR A 1 186 ? -7.390 7.090 13.160 1.00 98.50 186 THR A N 1
ATOM 1427 C CA . THR A 1 186 ? -6.290 6.331 13.759 1.00 98.50 186 THR A CA 1
ATOM 1428 C C . THR A 1 186 ? -6.271 4.912 13.226 1.00 98.50 186 THR A C 1
ATOM 1430 O O . THR A 1 186 ? -7.313 4.348 12.877 1.00 98.50 186 THR A O 1
ATOM 1433 N N . LEU A 1 187 ? -5.081 4.325 13.175 1.00 98.50 187 LEU A N 1
ATOM 1434 C CA . LEU A 1 187 ? -4.860 2.943 12.791 1.00 98.50 187 LEU A CA 1
ATOM 1435 C C . LEU A 1 187 ? -3.604 2.417 13.472 1.00 98.50 187 LEU A C 1
ATOM 1437 O O . LEU A 1 187 ? -2.509 2.950 13.313 1.00 98.50 187 LEU A O 1
ATOM 1441 N N . THR A 1 188 ? -3.750 1.307 14.183 1.00 98.50 188 THR A N 1
ATOM 1442 C CA . THR A 1 188 ? -2.613 0.561 14.719 1.00 98.50 188 THR A CA 1
ATOM 1443 C C . THR A 1 188 ? -2.656 -0.865 14.206 1.00 98.50 188 THR A C 1
ATOM 1445 O O . THR A 1 188 ? -3.608 -1.601 14.471 1.00 98.50 188 THR A O 1
ATOM 1448 N N . PHE A 1 189 ? -1.604 -1.276 13.507 1.00 98.12 189 PHE A N 1
ATOM 1449 C CA . PHE A 1 189 ? -1.350 -2.686 13.264 1.00 98.12 189 PHE A CA 1
ATOM 1450 C C . PHE A 1 189 ? -0.916 -3.327 14.574 1.00 98.12 189 PHE A C 1
ATOM 1452 O O . PHE A 1 189 ? 0.069 -2.897 15.169 1.00 98.12 189 PHE A O 1
ATOM 1459 N N . LYS A 1 190 ? -1.649 -4.340 15.028 1.00 97.88 190 LYS A N 1
ATOM 1460 C CA . LYS A 1 190 ? -1.268 -5.095 16.220 1.00 97.88 190 LYS A CA 1
ATOM 1461 C C . LYS A 1 190 ? -0.667 -6.433 15.858 1.00 97.88 190 LYS A C 1
ATOM 1463 O O . LYS A 1 190 ? -1.097 -7.064 14.889 1.00 97.88 190 LYS A O 1
ATOM 1468 N N . GLU A 1 191 ? 0.258 -6.921 16.679 1.00 95.06 191 GLU A N 1
ATOM 1469 C CA . GLU A 1 191 ? 0.850 -8.236 16.416 1.00 95.06 191 GLU A CA 1
ATOM 1470 C C . GLU A 1 191 ? -0.149 -9.384 16.540 1.00 95.06 191 GLU A C 1
ATOM 1472 O O . GLU A 1 191 ? -0.003 -10.388 15.849 1.00 95.06 191 GLU A O 1
ATOM 1477 N N . GLU A 1 192 ? -1.177 -9.229 17.377 1.00 96.75 192 GLU A N 1
ATOM 1478 C CA . GLU A 1 192 ? -2.227 -10.238 17.564 1.00 96.75 192 GLU A CA 1
ATOM 1479 C C . GLU A 1 192 ? -3.065 -10.498 16.300 1.00 96.75 192 GLU A C 1
ATOM 1481 O O . GLU A 1 192 ? -3.741 -11.520 16.225 1.00 96.75 192 GLU A O 1
ATOM 1486 N N . PHE A 1 193 ? -3.008 -9.611 15.297 1.00 96.75 193 PHE A N 1
ATOM 1487 C CA . PHE A 1 193 ? -3.709 -9.786 14.017 1.00 96.75 193 PHE A CA 1
ATOM 1488 C C . PHE A 1 193 ? -2.846 -10.417 12.923 1.00 96.75 193 PHE A C 1
ATOM 1490 O O . PHE A 1 193 ? -3.315 -10.563 11.791 1.00 96.75 193 PHE A O 1
ATOM 1497 N N . LYS A 1 194 ? -1.597 -10.788 13.229 1.00 94.75 194 LYS A N 1
ATOM 1498 C CA . LYS A 1 194 ? -0.783 -11.605 12.325 1.00 94.75 194 LYS A CA 1
ATOM 1499 C C . LYS A 1 194 ? -1.382 -12.999 12.211 1.00 94.75 194 LYS A C 1
ATOM 1501 O O . LYS A 1 194 ? -1.974 -13.516 13.156 1.00 94.75 194 LYS A O 1
ATOM 1506 N N . THR A 1 195 ? -1.160 -13.631 11.071 1.00 90.06 195 THR A N 1
ATOM 1507 C CA . THR A 1 195 ? -1.505 -15.036 10.868 1.00 90.06 195 THR A CA 1
ATOM 1508 C C . THR A 1 195 ? -0.272 -15.854 10.510 1.00 90.06 195 THR A C 1
ATOM 1510 O O . THR A 1 195 ? 0.741 -15.309 10.066 1.00 90.06 195 THR A O 1
ATOM 1513 N N . ASP A 1 196 ? -0.385 -17.169 10.687 1.00 81.50 196 ASP A N 1
ATOM 1514 C CA . ASP A 1 196 ? 0.614 -18.144 10.243 1.00 81.50 196 ASP A CA 1
ATOM 1515 C C . ASP A 1 196 ? 0.353 -18.622 8.796 1.00 81.50 196 ASP A C 1
ATOM 1517 O O . ASP A 1 196 ? 0.961 -19.598 8.346 1.00 81.50 196 ASP A O 1
ATOM 1521 N N . ASP A 1 197 ? -0.573 -17.978 8.071 1.00 71.25 197 ASP A N 1
ATOM 1522 C CA . ASP A 1 197 ? -0.801 -18.254 6.651 1.00 71.25 197 ASP A CA 1
ATOM 1523 C C . ASP A 1 197 ? 0.407 -17.776 5.826 1.00 71.25 197 ASP A C 1
ATOM 1525 O O . ASP A 1 197 ? 1.141 -16.856 6.197 1.00 71.25 197 ASP A O 1
ATOM 1529 N N . THR A 1 198 ? 0.663 -18.485 4.734 1.00 66.81 198 THR A N 1
ATOM 1530 C CA . THR A 1 198 ? 1.806 -18.260 3.839 1.00 66.81 198 THR A CA 1
ATOM 1531 C C . THR A 1 198 ? 1.387 -18.205 2.370 1.00 66.81 198 THR A C 1
ATOM 1533 O O . THR A 1 198 ? 2.244 -18.222 1.481 1.00 66.81 198 THR A O 1
ATOM 1536 N N . SER A 1 199 ? 0.080 -18.201 2.100 1.00 64.56 199 SER A N 1
ATOM 1537 C CA . SER A 1 199 ? -0.480 -18.286 0.754 1.00 64.56 199 SER A CA 1
ATOM 1538 C C . SER A 1 199 ? -0.797 -16.899 0.199 1.00 64.56 199 SER A C 1
ATOM 1540 O O . SER A 1 199 ? -1.598 -16.141 0.737 1.00 64.56 199 SER A O 1
ATOM 1542 N N . THR A 1 200 ? -0.173 -16.566 -0.930 1.00 63.84 200 THR A N 1
ATOM 1543 C CA . THR A 1 200 ? -0.233 -15.226 -1.514 1.00 63.84 200 THR A CA 1
ATOM 1544 C C . THR A 1 200 ? -1.561 -14.958 -2.227 1.00 63.84 200 THR A C 1
ATOM 1546 O O . THR A 1 200 ? -2.089 -15.797 -2.952 1.00 63.84 200 THR A O 1
ATOM 1549 N N . ASN A 1 201 ? -2.075 -13.728 -2.122 1.00 60.41 201 ASN A N 1
ATOM 1550 C CA . ASN A 1 201 ? -3.238 -13.274 -2.907 1.00 60.41 201 ASN A CA 1
ATOM 1551 C C . ASN A 1 201 ? -2.899 -12.919 -4.374 1.00 60.41 201 ASN A C 1
ATOM 1553 O O . ASN A 1 201 ? -3.777 -12.515 -5.140 1.00 60.41 201 ASN A O 1
ATOM 1557 N N . GLN A 1 202 ? -1.623 -13.015 -4.755 1.00 63.06 202 GLN A N 1
ATOM 1558 C CA . GLN A 1 202 ? -1.098 -12.812 -6.103 1.00 63.06 202 GLN A CA 1
ATOM 1559 C C . GLN A 1 202 ? 0.153 -13.675 -6.290 1.00 63.06 202 GLN A C 1
ATOM 1561 O O . GLN A 1 202 ? 1.083 -13.606 -5.486 1.00 63.06 202 GLN A O 1
ATOM 1566 N N . ASP A 1 203 ? 0.231 -14.381 -7.415 1.00 61.19 203 ASP A N 1
ATOM 1567 C CA . ASP A 1 203 ? 1.493 -14.913 -7.924 1.00 61.19 203 ASP A CA 1
ATOM 1568 C C . ASP A 1 203 ? 2.027 -13.978 -9.012 1.00 61.19 203 ASP A C 1
ATOM 1570 O O . ASP A 1 203 ? 1.450 -13.844 -10.089 1.00 61.19 203 ASP A O 1
ATOM 1574 N N . LEU A 1 204 ? 3.152 -13.320 -8.728 1.00 59.06 204 LEU A N 1
ATOM 1575 C CA . LEU A 1 204 ? 3.839 -12.403 -9.649 1.00 59.06 204 LEU A CA 1
ATOM 1576 C C . LEU A 1 204 ? 4.892 -13.111 -10.513 1.00 59.06 204 LEU A C 1
ATOM 1578 O O . LEU A 1 204 ? 5.928 -12.530 -10.832 1.00 59.06 204 LEU A O 1
ATOM 1582 N N . ARG A 1 205 ? 4.665 -14.382 -10.847 1.00 55.28 205 ARG A N 1
ATOM 1583 C CA . ARG A 1 205 ? 5.541 -15.143 -11.742 1.00 55.28 205 ARG A CA 1
ATOM 1584 C C . ARG A 1 205 ? 4.864 -15.299 -13.087 1.00 55.28 205 ARG A C 1
ATOM 1586 O O . ARG A 1 205 ? 3.711 -15.723 -13.159 1.00 55.28 205 ARG A O 1
ATOM 1593 N N . VAL A 1 206 ? 5.580 -14.998 -14.159 1.00 45.66 206 VAL A N 1
ATOM 1594 C CA . VAL A 1 206 ? 5.179 -15.448 -15.484 1.00 45.66 206 VAL A CA 1
ATOM 1595 C C . VAL A 1 206 ? 5.421 -16.954 -15.498 1.00 45.66 206 VAL A C 1
ATOM 1597 O O . VAL A 1 206 ? 6.521 -17.405 -15.187 1.00 45.66 206 VAL A O 1
ATOM 1600 N N . ASN A 1 207 ? 4.391 -17.746 -15.812 1.00 47.25 207 ASN A N 1
ATOM 1601 C CA . ASN A 1 207 ? 4.500 -19.200 -15.956 1.00 47.25 207 ASN A CA 1
ATOM 1602 C C . ASN A 1 207 ? 5.604 -19.558 -16.961 1.00 47.25 207 ASN A C 1
ATOM 1604 O O . ASN A 1 207 ? 5.356 -19.726 -18.154 1.00 47.25 207 ASN A O 1
ATOM 1608 N N . SER A 1 208 ? 6.831 -19.709 -16.477 1.00 46.41 208 SER A N 1
ATOM 1609 C CA . SER A 1 208 ? 7.923 -20.286 -17.237 1.00 46.41 208 SER A CA 1
ATOM 1610 C C . SER A 1 208 ? 7.759 -21.796 -17.149 1.00 46.41 208 SER A C 1
ATOM 1612 O O . SER A 1 208 ? 8.352 -22.463 -16.301 1.00 46.41 208 SER A O 1
ATOM 1614 N N . ASN A 1 209 ? 6.902 -22.340 -18.015 1.00 48.25 209 ASN A N 1
ATOM 1615 C CA . ASN A 1 209 ? 6.854 -23.770 -18.302 1.00 48.25 209 ASN A CA 1
ATOM 1616 C C . ASN A 1 209 ? 8.166 -24.198 -18.975 1.00 48.25 209 ASN A C 1
ATOM 1618 O O . ASN A 1 209 ? 8.209 -24.437 -20.178 1.00 48.25 209 ASN A O 1
ATOM 1622 N N . SER A 1 210 ? 9.242 -24.304 -18.202 1.00 44.97 210 SER A N 1
ATOM 1623 C CA . SER A 1 210 ? 10.465 -24.981 -18.630 1.00 44.97 210 SER A CA 1
ATOM 1624 C C . SER A 1 210 ? 11.355 -25.288 -17.432 1.00 44.97 210 SER A C 1
ATOM 1626 O O . SER A 1 210 ? 12.409 -24.687 -17.237 1.00 44.97 210 SER A O 1
ATOM 1628 N N . LYS A 1 211 ? 10.944 -26.283 -16.643 1.00 46.56 211 LYS A N 1
ATOM 1629 C CA . LYS A 1 211 ? 11.884 -27.108 -15.883 1.00 46.56 211 LYS A CA 1
ATOM 1630 C C . LYS A 1 211 ? 12.040 -28.425 -16.642 1.00 46.56 211 LYS A C 1
ATOM 1632 O O . LYS A 1 211 ? 11.092 -29.198 -16.729 1.00 46.56 211 LYS A O 1
ATOM 1637 N N . ILE A 1 212 ? 13.216 -28.667 -17.219 1.00 45.91 212 ILE A N 1
ATOM 1638 C CA . ILE A 1 212 ? 13.649 -30.030 -17.542 1.00 45.91 212 ILE A CA 1
ATOM 1639 C C . ILE A 1 212 ? 14.416 -30.505 -16.316 1.00 45.91 212 ILE A C 1
ATOM 1641 O O . ILE A 1 212 ? 15.527 -30.044 -16.059 1.00 45.91 212 ILE A O 1
ATOM 1645 N N . ASP A 1 213 ? 13.808 -31.407 -15.553 1.00 43.28 213 ASP A N 1
ATOM 1646 C CA . ASP A 1 213 ? 14.538 -32.174 -14.554 1.00 43.28 213 ASP A CA 1
ATOM 1647 C C . ASP A 1 213 ? 15.370 -33.232 -15.278 1.00 43.28 213 ASP A C 1
ATOM 1649 O O . ASP A 1 213 ? 14.856 -34.250 -15.744 1.00 43.28 213 ASP A O 1
ATOM 1653 N N . LEU A 1 214 ? 16.672 -32.974 -15.406 1.00 38.16 214 LEU A N 1
ATOM 1654 C CA . LEU A 1 214 ? 17.631 -34.025 -15.715 1.00 38.16 214 LEU A CA 1
ATOM 1655 C C . LEU A 1 214 ? 17.891 -34.796 -14.424 1.00 38.16 214 LEU A C 1
ATOM 1657 O O . LEU A 1 214 ? 18.695 -34.377 -13.592 1.00 38.16 214 LEU A O 1
ATOM 1661 N N . ASN A 1 215 ? 17.212 -35.928 -14.271 1.00 43.53 215 ASN A N 1
ATOM 1662 C CA . ASN A 1 215 ? 17.684 -36.961 -13.362 1.00 43.53 215 ASN A CA 1
ATOM 1663 C C . ASN A 1 215 ? 18.971 -37.540 -13.964 1.00 43.53 215 ASN A C 1
ATOM 1665 O O . ASN A 1 215 ? 18.912 -38.248 -14.973 1.00 43.53 215 ASN A O 1
ATOM 1669 N N . ILE A 1 216 ? 20.114 -37.191 -13.372 1.00 45.97 216 ILE A N 1
ATOM 1670 C CA . ILE A 1 216 ? 21.364 -37.948 -13.512 1.00 45.97 216 ILE A CA 1
ATOM 1671 C C . ILE A 1 216 ? 21.423 -38.943 -12.359 1.00 45.97 216 ILE A C 1
ATOM 1673 O O . ILE A 1 216 ? 21.206 -38.500 -11.208 1.00 45.97 216 ILE A O 1
#

Sequence (216 aa):
TNGDNGLDATSTGNPSLFSWDSQNESWLTISNTNLNTLEAGKAYGILIRGDRGTNIYEANIAKGDDTRLRSLGTILTGDVNMDNDLNPNSEGFALIGNPYQAEVDMKATLATSSTHLDKRFYYAYKPGIGERGGYVTVDLDSEPVEHIPEVPLNDNMGSEKFRFLQVNQSVFVQTVSDLQPNEVPTLTFKEEFKTDDTSTNQDLRVNSNSKIDLNI

Secondary structure (DSSP, 8-state):
--STTSSPP-TT---SEEEEETTTTEEEEE--TTTS---TT---EE----STT--TTT-TT---S--------PPP-S-EE-GGGS--STT-EEEEE--SSS-EEHHHHHHHSEESB-SSEEEEEETTSTTT-EEEEEESSSSS-EEES--PPPTT--GGGGGEEPTT-EEEEEB-TTPPTT---EEEE-GGGB------S---------------

pLDDT: mean 85.82, std 14.03, range [38.16, 98.5]

Foldseek 3Di:
DCCPQVADHAPVLAGFKWAADQAVRDTDGDNHCVPDPDAQFGDMGGDDQEDPVFPRPVDVNTHYADDDDDDDDDFDDFKAKCQVQHRFDAFTKGKTAHNGQFWFQLLCFLVPFKDQWDNQWKWFWDCPPDSGTDIWIWGSVDVVIAIPPDDDDDPLADNNLVRIRHHGGMIMITGHNPDDPPDGMIGMGGPVRGDPDDGHNDDRHDPPPDDDDPDD

Radius of gyration: 18.75 Å; chains: 1; bounding box: 42×57×46 Å